Protein AF-A0A9D6T0Y1-F1 (afdb_monomer_lite)

pLDDT: mean 86.8, std 21.29, range [28.38, 98.88]

Radius of gyration: 22.61 Å; chains: 1; bounding box: 80×62×66 Å

Structure (mmCIF, N/CA/C/O backbone):
data_AF-A0A9D6T0Y1-F1
#
_entry.id   AF-A0A9D6T0Y1-F1
#
loop_
_atom_site.group_PDB
_atom_site.id
_atom_site.type_symbol
_atom_site.label_atom_id
_atom_site.label_alt_id
_atom_site.label_comp_id
_atom_site.label_asym_id
_atom_site.label_entity_id
_atom_site.label_seq_id
_atom_site.pdbx_PDB_ins_code
_atom_site.Cartn_x
_atom_site.Cartn_y
_atom_site.Cartn_z
_atom_site.occupancy
_atom_site.B_iso_or_equiv
_atom_site.auth_seq_id
_atom_site.auth_comp_id
_atom_site.auth_asym_id
_atom_site.auth_atom_id
_atom_site.pdbx_PDB_model_num
ATOM 1 N N . MET A 1 1 ? 48.968 -42.307 -6.044 1.00 40.69 1 MET A N 1
ATOM 2 C CA . MET A 1 1 ? 48.511 -40.931 -6.345 1.00 40.69 1 MET A CA 1
ATOM 3 C C . MET A 1 1 ? 47.369 -40.984 -7.345 1.00 40.69 1 MET A C 1
ATOM 5 O O . MET A 1 1 ? 47.627 -41.367 -8.477 1.00 40.69 1 MET A O 1
ATOM 9 N N . LYS A 1 2 ? 46.152 -40.624 -6.916 1.00 30.08 2 LYS A N 1
ATOM 10 C CA . LYS A 1 2 ? 45.093 -39.899 -7.654 1.00 30.08 2 LYS A CA 1
ATOM 11 C C . LYS A 1 2 ? 43.745 -40.175 -6.978 1.00 30.08 2 LYS A C 1
ATOM 13 O O . LYS A 1 2 ? 43.330 -41.318 -6.846 1.00 30.08 2 LYS A O 1
ATOM 18 N N . LYS A 1 3 ? 43.129 -39.089 -6.507 1.00 32.69 3 LYS A N 1
ATOM 19 C CA . LYS A 1 3 ? 41.742 -38.994 -6.043 1.00 32.69 3 LYS A CA 1
ATOM 20 C C . LYS A 1 3 ? 40.807 -39.285 -7.223 1.00 32.69 3 LYS A C 1
ATOM 22 O O . LYS A 1 3 ? 41.104 -38.825 -8.325 1.00 32.69 3 LYS A O 1
ATOM 27 N N . LEU A 1 4 ? 39.674 -39.944 -6.993 1.00 29.11 4 LEU A N 1
ATOM 28 C CA . LEU A 1 4 ? 38.538 -39.859 -7.910 1.00 29.11 4 LEU A CA 1
ATOM 29 C C . LEU A 1 4 ? 37.241 -39.739 -7.113 1.00 29.11 4 LEU A C 1
ATOM 31 O O . LEU A 1 4 ? 37.013 -40.465 -6.150 1.00 29.11 4 LEU A O 1
ATOM 35 N N . ALA A 1 5 ? 36.479 -38.723 -7.494 1.00 30.91 5 ALA A N 1
ATOM 36 C CA . ALA A 1 5 ? 35.284 -38.236 -6.845 1.00 30.91 5 ALA A CA 1
ATOM 37 C C . ALA A 1 5 ? 34.103 -39.189 -7.050 1.00 30.91 5 ALA A C 1
ATOM 39 O O . ALA A 1 5 ? 33.941 -39.785 -8.114 1.00 30.91 5 ALA A O 1
ATOM 40 N N . ILE A 1 6 ? 33.268 -39.276 -6.018 1.00 33.06 6 ILE A N 1
ATOM 41 C CA . ILE A 1 6 ? 31.960 -39.922 -6.047 1.00 33.06 6 ILE A CA 1
ATOM 42 C C . ILE A 1 6 ? 31.027 -39.018 -6.858 1.00 33.06 6 ILE A C 1
ATOM 44 O O . ILE A 1 6 ? 30.737 -37.891 -6.462 1.00 33.06 6 ILE A O 1
ATOM 48 N N . LEU A 1 7 ? 30.603 -39.520 -8.015 1.00 28.38 7 LEU A N 1
ATOM 49 C CA . LEU A 1 7 ? 29.594 -38.919 -8.876 1.00 28.38 7 LEU A CA 1
ATOM 50 C C . LEU A 1 7 ? 28.219 -39.381 -8.368 1.00 28.38 7 LEU A C 1
ATOM 52 O O . LEU A 1 7 ? 27.862 -40.546 -8.534 1.00 28.38 7 LEU A O 1
ATOM 56 N N . PHE A 1 8 ? 27.455 -38.496 -7.728 1.00 29.80 8 PHE A N 1
ATOM 57 C CA . PHE A 1 8 ? 26.035 -38.746 -7.477 1.00 29.80 8 PHE A CA 1
ATOM 58 C C . PHE A 1 8 ? 25.255 -38.428 -8.756 1.00 29.80 8 PHE A C 1
ATOM 60 O O . PHE A 1 8 ? 25.104 -37.270 -9.140 1.00 29.80 8 PHE A O 1
ATOM 67 N N . LEU A 1 9 ? 24.796 -39.484 -9.433 1.00 29.30 9 LEU A N 1
ATOM 68 C CA . LEU A 1 9 ? 23.770 -39.411 -10.467 1.00 29.30 9 LEU A CA 1
ATOM 69 C C . LEU A 1 9 ? 22.433 -39.065 -9.801 1.00 29.30 9 LEU A C 1
ATOM 71 O O . LEU A 1 9 ? 21.806 -39.918 -9.173 1.00 29.30 9 LEU A O 1
ATOM 75 N N . SER A 1 10 ? 21.989 -37.824 -9.963 1.00 31.80 10 SER A N 1
ATOM 76 C CA . SER A 1 10 ? 20.602 -37.445 -9.707 1.00 31.80 10 SER A CA 1
ATOM 77 C C . SER A 1 10 ? 19.761 -37.850 -10.913 1.00 31.80 10 SER A C 1
ATOM 79 O O . SER A 1 10 ? 19.971 -37.383 -12.032 1.00 31.80 10 SER A O 1
ATOM 81 N N . VAL A 1 11 ? 18.832 -38.766 -10.663 1.00 32.41 11 VAL A N 1
ATOM 82 C CA . VAL A 1 11 ? 17.830 -39.265 -11.600 1.00 32.41 11 VAL A CA 1
ATOM 83 C C . VAL A 1 11 ? 17.005 -38.090 -12.134 1.00 32.41 11 VAL A C 1
ATOM 85 O O . VAL A 1 11 ? 16.226 -37.484 -11.403 1.00 32.41 11 VAL A O 1
ATOM 88 N N . MET A 1 12 ? 17.173 -37.782 -13.422 1.00 36.16 12 MET A N 1
ATOM 89 C CA . MET A 1 12 ? 16.193 -37.026 -14.196 1.00 36.16 12 MET A CA 1
ATOM 90 C C . MET A 1 12 ? 14.926 -37.875 -14.317 1.00 36.16 12 MET A C 1
ATOM 92 O O . MET A 1 12 ? 14.856 -38.785 -15.142 1.00 36.16 12 MET A O 1
ATOM 96 N N . ALA A 1 13 ? 13.928 -37.577 -13.491 1.00 34.09 13 ALA A N 1
ATOM 97 C CA . ALA A 1 13 ? 12.565 -38.024 -13.713 1.00 34.09 13 ALA A CA 1
ATOM 98 C C . ALA A 1 13 ? 11.769 -36.854 -14.294 1.00 34.09 13 ALA A C 1
ATOM 100 O O . ALA A 1 13 ? 11.497 -35.864 -13.618 1.00 34.09 13 ALA A O 1
ATOM 101 N N . LEU A 1 14 ? 11.436 -37.003 -15.577 1.00 36.75 14 LEU A N 1
ATOM 102 C CA . LEU A 1 14 ? 10.397 -36.274 -16.287 1.00 36.75 14 LEU A CA 1
ATOM 103 C C . LEU A 1 14 ? 9.143 -36.147 -15.409 1.00 36.75 14 LEU A C 1
ATOM 105 O O . LEU A 1 14 ? 8.434 -37.128 -15.194 1.00 36.75 14 LEU A O 1
ATOM 109 N N . LEU A 1 15 ? 8.826 -34.926 -14.993 1.00 35.25 15 LEU A N 1
ATOM 110 C CA . LEU A 1 15 ? 7.468 -34.522 -14.659 1.00 35.25 15 LEU A CA 1
ATOM 111 C C . LEU A 1 15 ? 7.156 -33.268 -15.472 1.00 35.25 15 LEU A C 1
ATOM 113 O O . LEU A 1 15 ? 7.766 -32.222 -15.285 1.00 35.25 15 LEU A O 1
ATOM 117 N N . GLY A 1 16 ? 6.263 -33.477 -16.441 1.00 33.78 16 GLY A N 1
ATOM 118 C CA . GLY A 1 16 ? 5.540 -32.517 -17.272 1.00 33.78 16 GLY A CA 1
ATOM 119 C C . GLY A 1 16 ? 6.091 -31.101 -17.357 1.00 33.78 16 GLY A C 1
ATOM 120 O O . GLY A 1 16 ? 5.777 -30.260 -16.522 1.00 33.78 16 GLY A O 1
ATOM 121 N N . ALA A 1 17 ? 6.763 -30.800 -18.469 1.00 35.16 17 ALA A N 1
ATOM 122 C CA . ALA A 1 17 ? 6.713 -29.457 -19.024 1.00 35.16 17 ALA A CA 1
ATOM 123 C C . ALA A 1 17 ? 5.232 -29.098 -19.225 1.00 35.16 17 ALA A C 1
ATOM 125 O O . ALA A 1 17 ? 4.576 -29.602 -20.141 1.00 35.16 17 ALA A O 1
ATOM 126 N N . VAL A 1 18 ? 4.687 -28.279 -18.325 1.00 34.31 18 VAL A N 1
ATOM 127 C CA . VAL A 1 18 ? 3.394 -27.639 -18.536 1.00 34.31 18 VAL A CA 1
ATOM 128 C C . VAL A 1 18 ? 3.558 -26.831 -19.815 1.00 34.31 18 VAL A C 1
ATOM 130 O O . VAL A 1 18 ? 4.413 -25.954 -19.916 1.00 34.31 18 VAL A O 1
ATOM 133 N N . SER A 1 19 ? 2.822 -27.230 -20.846 1.00 31.89 19 SER A N 1
ATOM 134 C CA . SER A 1 19 ? 2.896 -26.592 -22.151 1.00 31.89 19 SER A CA 1
ATOM 135 C C . SER A 1 19 ? 2.574 -25.098 -22.009 1.00 31.89 19 SER A C 1
ATOM 137 O O . SER A 1 19 ? 1.530 -24.777 -21.442 1.00 31.89 19 SER A O 1
ATOM 139 N N . PRO A 1 20 ? 3.362 -24.176 -22.593 1.00 38.91 20 PRO A N 1
ATOM 140 C CA . PRO A 1 20 ? 3.024 -22.748 -22.620 1.00 38.91 20 PRO A CA 1
ATOM 141 C C . PRO A 1 20 ? 1.800 -22.432 -23.510 1.00 38.91 20 PRO A C 1
ATOM 143 O O . PRO A 1 20 ? 1.426 -21.278 -23.683 1.00 38.91 20 PRO A O 1
ATOM 146 N N . ALA A 1 21 ? 1.135 -23.455 -24.059 1.00 35.31 21 ALA A N 1
ATOM 147 C CA . ALA A 1 21 ? -0.015 -23.353 -24.957 1.00 35.31 21 ALA A CA 1
ATOM 148 C C . ALA A 1 21 ? -1.383 -23.247 -24.244 1.00 35.31 21 ALA A C 1
ATOM 150 O O . ALA A 1 21 ? -2.421 -23.323 -24.896 1.00 35.31 21 ALA A O 1
ATOM 151 N N . LEU A 1 22 ? -1.396 -23.053 -22.921 1.00 36.72 22 LEU A N 1
ATOM 152 C CA . LEU A 1 22 ? -2.592 -22.703 -22.142 1.00 36.72 22 LEU A CA 1
ATOM 153 C C . LEU A 1 22 ? -2.500 -21.300 -21.522 1.00 36.72 22 LEU A C 1
ATOM 155 O O . LEU A 1 22 ? -3.241 -20.999 -20.592 1.00 36.72 22 LEU A O 1
ATOM 159 N N . ALA A 1 23 ? -1.641 -20.423 -22.059 1.00 40.72 23 ALA A N 1
ATOM 160 C CA . ALA A 1 23 ? -1.818 -18.983 -21.895 1.00 40.72 23 ALA A CA 1
ATOM 161 C C . ALA A 1 23 ? -3.193 -18.629 -22.485 1.00 40.72 23 ALA A C 1
ATOM 163 O O . ALA A 1 23 ? -3.383 -18.608 -23.703 1.00 40.72 23 ALA A O 1
ATOM 164 N N . GLY A 1 24 ? -4.174 -18.538 -21.587 1.00 38.47 24 GLY A N 1
ATOM 165 C CA . GLY A 1 24 ? -5.590 -18.646 -21.872 1.00 38.47 24 GLY A CA 1
ATOM 166 C C . GLY A 1 24 ? -6.059 -17.673 -22.941 1.00 38.47 24 GLY A C 1
ATOM 167 O O . GLY A 1 24 ? -5.575 -16.548 -23.066 1.00 38.47 24 GLY A O 1
ATOM 168 N N . LYS A 1 25 ? -7.056 -18.132 -23.699 1.00 36.59 25 LYS A N 1
ATOM 169 C CA . LYS A 1 25 ? -7.847 -17.318 -24.624 1.00 36.59 25 LYS A CA 1
ATOM 170 C C . LYS A 1 25 ? -8.124 -15.928 -24.023 1.00 36.59 25 LYS A C 1
ATOM 172 O O . LYS A 1 25 ? -8.399 -15.837 -22.824 1.00 36.59 25 LYS A O 1
ATOM 177 N N . PRO A 1 26 ? -8.139 -14.857 -24.830 1.00 37.47 26 PRO A N 1
ATOM 178 C CA . PRO A 1 26 ? -8.623 -13.551 -24.393 1.00 37.47 26 PRO A CA 1
ATOM 179 C C . PRO A 1 26 ? -10.019 -13.693 -23.741 1.00 37.47 26 PRO A C 1
ATOM 181 O O . PRO A 1 26 ? -10.972 -14.036 -24.430 1.00 37.47 26 PRO A O 1
ATOM 184 N N . GLY A 1 27 ? -10.119 -13.513 -22.415 1.00 43.00 27 GLY A N 1
ATOM 185 C CA . GLY A 1 27 ? -11.343 -13.710 -21.611 1.00 43.00 27 GLY A CA 1
ATOM 186 C C . GLY A 1 27 ? -11.307 -14.895 -20.626 1.00 43.00 27 GLY A C 1
ATOM 187 O O . GLY A 1 27 ? -12.107 -14.941 -19.702 1.00 43.00 27 GLY A O 1
ATOM 188 N N . GLY A 1 28 ? -10.362 -15.835 -20.761 1.00 55.22 28 GLY A N 1
ATOM 189 C CA . GLY A 1 28 ? -10.278 -17.031 -19.903 1.00 55.22 28 GLY A CA 1
ATOM 190 C C . GLY A 1 28 ? -9.619 -16.818 -18.535 1.00 55.22 28 GLY A C 1
ATOM 191 O O . GLY A 1 28 ? -9.780 -17.638 -17.639 1.00 55.22 28 GLY A O 1
ATOM 192 N N . GLU A 1 29 ? -8.884 -15.719 -18.352 1.00 79.25 29 GLU A N 1
ATOM 193 C CA . GLU A 1 29 ? -8.141 -15.451 -17.111 1.00 79.25 29 GLU A CA 1
ATOM 194 C C . GLU A 1 29 ? -8.909 -14.556 -16.128 1.00 79.25 29 GLU A C 1
ATOM 196 O O . GLU A 1 29 ? -8.566 -14.512 -14.952 1.00 79.25 29 GLU A O 1
ATOM 201 N N . GLN A 1 30 ? -9.958 -13.850 -16.564 1.00 84.38 30 GLN A N 1
ATOM 202 C CA . GLN A 1 30 ? -10.707 -12.942 -15.688 1.00 84.38 30 GLN A CA 1
ATOM 203 C C . GLN A 1 30 ? -11.581 -13.694 -14.679 1.00 84.38 30 GLN A C 1
ATOM 205 O O . GLN A 1 30 ? -11.669 -13.280 -13.524 1.00 84.38 30 GLN A O 1
ATOM 210 N N . GLU A 1 31 ? -12.176 -14.821 -15.076 1.00 86.19 31 GLU A N 1
ATOM 211 C CA . GLU A 1 31 ? -12.865 -15.724 -14.145 1.00 86.19 31 GLU A CA 1
ATOM 212 C C . GLU A 1 31 ? -11.881 -16.337 -13.140 1.00 86.19 31 GLU A C 1
ATOM 214 O O . GLU A 1 31 ? -12.164 -16.379 -11.942 1.00 86.19 31 GLU A O 1
ATOM 219 N N . ALA A 1 32 ? -10.695 -16.748 -13.603 1.00 90.88 32 ALA A N 1
ATOM 220 C CA . ALA A 1 32 ? -9.635 -17.263 -12.738 1.00 90.88 32 ALA A CA 1
ATOM 221 C C . ALA A 1 32 ? -9.145 -16.197 -11.744 1.00 90.88 32 ALA A C 1
ATOM 223 O O . ALA A 1 32 ? -9.001 -16.490 -10.557 1.00 90.88 32 ALA A O 1
ATOM 224 N N . LEU A 1 33 ? -8.971 -14.954 -12.203 1.00 92.94 33 LEU A N 1
ATOM 225 C CA . LEU A 1 33 ? -8.654 -13.791 -11.375 1.00 92.94 33 LEU A CA 1
ATOM 226 C C . LEU A 1 33 ? -9.726 -13.545 -10.317 1.00 92.94 33 LEU A C 1
ATOM 228 O O . LEU A 1 33 ? -9.398 -13.429 -9.139 1.00 92.94 33 LEU A O 1
ATOM 232 N N . GLN A 1 34 ? -10.999 -13.511 -10.714 1.00 92.38 34 GLN A N 1
ATOM 233 C CA . GLN A 1 34 ? -12.110 -13.314 -9.783 1.00 92.38 34 GLN A CA 1
ATOM 234 C C . GLN A 1 34 ? -12.158 -14.436 -8.738 1.00 92.38 34 GLN A C 1
ATOM 236 O O . GLN A 1 34 ? -12.312 -14.177 -7.547 1.00 92.38 34 GLN A O 1
ATOM 241 N N . SER A 1 35 ? -11.982 -15.684 -9.172 1.00 93.50 35 SER A N 1
ATOM 242 C CA . SER A 1 35 ? -11.976 -16.854 -8.297 1.00 93.50 35 SER A CA 1
ATOM 243 C C . SER A 1 35 ? -10.809 -16.820 -7.302 1.00 93.50 35 SER A C 1
ATOM 245 O O . SER A 1 35 ? -11.003 -17.081 -6.114 1.00 93.50 35 SER A O 1
ATOM 247 N N . ALA A 1 36 ? -9.606 -16.454 -7.756 1.00 95.88 36 ALA A N 1
ATOM 248 C CA . ALA A 1 36 ? -8.439 -16.298 -6.893 1.00 95.88 36 ALA A CA 1
ATOM 249 C C . ALA A 1 36 ? -8.616 -15.152 -5.889 1.00 95.88 36 ALA A C 1
ATOM 251 O O . ALA A 1 36 ? -8.315 -15.336 -4.709 1.00 95.88 36 ALA A O 1
ATOM 252 N N . LEU A 1 37 ? -9.154 -14.008 -6.330 1.00 96.88 37 LEU A N 1
ATOM 253 C CA . LEU A 1 37 ? -9.454 -12.861 -5.473 1.00 96.88 37 LEU A CA 1
ATOM 254 C C . LEU A 1 37 ? -10.438 -13.240 -4.359 1.00 96.88 37 LEU A C 1
ATOM 256 O O . LEU A 1 37 ? -10.166 -12.956 -3.199 1.00 96.88 37 LEU A O 1
ATOM 260 N N . VAL A 1 38 ? -11.540 -13.923 -4.693 1.00 97.44 38 VAL A N 1
ATOM 261 C CA . VAL A 1 38 ? -12.542 -14.372 -3.710 1.00 97.44 38 VAL A CA 1
ATOM 262 C C . VAL A 1 38 ? -11.934 -15.347 -2.705 1.00 97.44 38 VAL A C 1
ATOM 264 O O . VAL A 1 38 ? -12.088 -15.144 -1.505 1.00 97.44 38 VAL A O 1
ATOM 267 N N . ARG A 1 39 ? -11.188 -16.368 -3.158 1.00 97.44 39 ARG A N 1
ATOM 268 C CA . ARG A 1 39 ? -10.537 -17.323 -2.240 1.00 97.44 39 ARG A CA 1
ATOM 269 C C . ARG A 1 39 ? -9.565 -16.637 -1.283 1.00 97.44 39 ARG A C 1
ATOM 271 O O . ARG A 1 39 ? -9.586 -16.921 -0.088 1.00 97.44 39 ARG A O 1
ATOM 278 N N . GLY A 1 40 ? -8.728 -15.738 -1.800 1.00 97.62 40 GLY A N 1
ATOM 279 C CA . GLY A 1 40 ? -7.780 -14.999 -0.972 1.00 97.62 40 GLY A CA 1
ATOM 280 C C . GLY A 1 40 ? -8.476 -14.059 0.005 1.00 97.62 40 GLY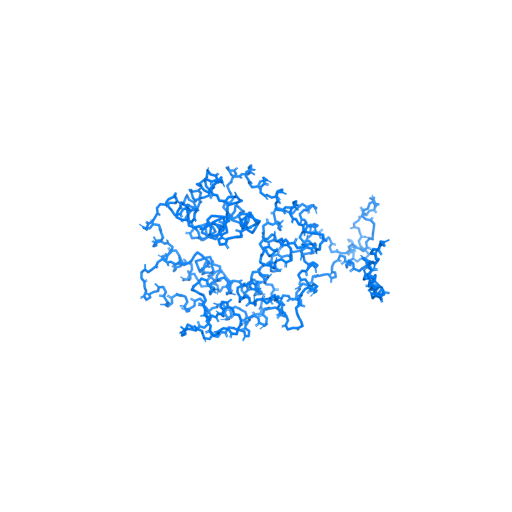 A C 1
ATOM 281 O O . GLY A 1 40 ? -8.103 -14.010 1.173 1.00 97.62 40 GLY A O 1
ATOM 282 N N . ALA A 1 41 ? -9.524 -13.363 -0.436 1.00 98.38 41 ALA A N 1
ATOM 283 C CA . ALA A 1 41 ? -10.292 -12.462 0.412 1.00 98.38 41 ALA A CA 1
ATOM 284 C C . ALA A 1 41 ? -11.080 -13.212 1.496 1.00 98.38 41 ALA A C 1
ATOM 286 O O . ALA A 1 41 ? -11.155 -12.729 2.623 1.00 98.38 41 ALA A O 1
ATOM 287 N N . ASP A 1 42 ? -11.617 -14.397 1.196 1.00 98.50 42 ASP A N 1
ATOM 288 C CA . ASP A 1 42 ? -12.310 -15.250 2.167 1.00 98.50 42 ASP A CA 1
ATOM 289 C C . ASP A 1 42 ? -11.357 -15.750 3.253 1.00 98.50 42 ASP A C 1
ATOM 291 O O . ASP A 1 42 ? -11.660 -15.623 4.442 1.00 98.50 42 ASP A O 1
ATOM 295 N N . LEU A 1 43 ? -10.178 -16.248 2.866 1.00 97.06 43 LEU A N 1
ATOM 296 C CA . LEU A 1 43 ? -9.146 -16.631 3.827 1.00 97.06 43 LEU A CA 1
ATOM 297 C C . LEU A 1 43 ? -8.702 -15.428 4.665 1.00 97.06 43 LEU A C 1
ATOM 299 O O . LEU A 1 43 ? -8.641 -15.520 5.891 1.00 97.06 43 LEU A O 1
ATOM 303 N N . HIS A 1 44 ? -8.413 -14.297 4.020 1.00 97.56 44 HIS A N 1
ATOM 304 C CA . HIS A 1 44 ? -7.953 -13.086 4.695 1.00 97.56 44 HIS A CA 1
ATOM 305 C C . HIS A 1 44 ? -8.990 -12.561 5.690 1.00 97.56 44 HIS A C 1
ATOM 307 O O . HIS A 1 44 ? -8.649 -12.270 6.833 1.00 97.56 44 HIS A O 1
ATOM 313 N N . LEU A 1 45 ? -10.269 -12.523 5.306 1.00 98.38 45 LEU A N 1
ATOM 314 C CA . LEU A 1 45 ? -11.368 -12.161 6.200 1.00 98.38 45 LEU A CA 1
ATOM 315 C C . LEU A 1 45 ? -11.506 -13.154 7.361 1.00 98.38 45 LEU A C 1
ATOM 317 O O . LEU A 1 45 ? -11.690 -12.729 8.496 1.00 98.38 45 LEU A O 1
ATOM 321 N N . SER A 1 46 ? -11.369 -14.461 7.113 1.00 97.44 46 SER A N 1
ATOM 322 C CA . SER A 1 46 ? -11.460 -15.483 8.171 1.00 97.44 46 SER A CA 1
ATOM 323 C C . SER A 1 46 ? -10.368 -15.363 9.243 1.00 97.44 46 SER A C 1
ATOM 325 O O . SER A 1 46 ? -10.542 -15.858 10.354 1.00 97.44 46 SER A O 1
ATOM 327 N N . ARG A 1 47 ? -9.254 -14.695 8.915 1.00 96.06 47 ARG A N 1
ATOM 328 C CA . ARG A 1 47 ? -8.136 -14.406 9.823 1.00 96.06 47 ARG A CA 1
ATOM 329 C C . ARG A 1 47 ? -8.284 -13.074 10.560 1.00 96.06 47 ARG A C 1
ATOM 331 O O . ARG A 1 47 ? -7.442 -12.754 11.393 1.00 96.06 47 ARG A O 1
ATOM 338 N N . GLN A 1 48 ? -9.324 -12.292 10.271 1.00 97.75 48 GLN A N 1
ATOM 339 C CA . GLN A 1 48 ? -9.624 -11.104 11.058 1.00 97.75 48 GLN A CA 1
ATOM 340 C C . GLN A 1 48 ? -10.072 -11.535 12.460 1.00 97.75 48 GLN A C 1
ATOM 342 O O . GLN A 1 48 ? -11.011 -12.314 12.619 1.00 97.75 48 GLN A O 1
ATOM 347 N N . GLY A 1 49 ? -9.412 -11.014 13.490 1.00 97.12 49 GLY A N 1
ATOM 348 C CA . GLY A 1 49 ? -9.634 -11.441 14.866 1.00 97.12 49 GLY A CA 1
ATOM 349 C C . GLY A 1 49 ? -9.198 -10.410 15.898 1.00 97.12 49 GLY A C 1
ATOM 350 O O . GLY A 1 49 ? -9.145 -9.209 15.621 1.00 97.12 49 GLY A O 1
ATOM 351 N N . THR A 1 50 ? -8.905 -10.895 17.106 1.00 97.00 50 THR A N 1
ATOM 352 C CA . THR A 1 50 ? -8.383 -10.084 18.211 1.00 97.00 50 THR A CA 1
ATOM 353 C C . THR A 1 50 ? -6.975 -10.539 18.558 1.00 97.00 50 THR A C 1
ATOM 355 O O . THR A 1 50 ? -6.792 -11.659 19.033 1.00 97.00 50 THR A O 1
ATOM 358 N N . TYR A 1 51 ? -6.000 -9.653 18.375 1.00 96.06 51 TYR A N 1
ATOM 359 C CA . TYR A 1 51 ? -4.576 -9.934 18.571 1.00 96.06 51 TYR A CA 1
ATOM 360 C C . TYR A 1 51 ? -3.940 -8.798 19.375 1.00 96.06 51 TYR A C 1
ATOM 362 O O . TYR A 1 51 ? -4.275 -7.635 19.162 1.00 96.06 51 TYR A O 1
ATOM 370 N N . ASP A 1 52 ? -3.100 -9.126 20.361 1.00 93.44 52 ASP A N 1
ATOM 371 C CA . ASP A 1 52 ? -2.595 -8.183 21.382 1.00 93.44 52 ASP A CA 1
ATOM 372 C C . ASP A 1 52 ? -3.677 -7.253 21.983 1.00 93.44 52 ASP A C 1
ATOM 374 O O . ASP A 1 52 ? -3.450 -6.073 22.248 1.00 93.44 52 ASP A O 1
ATOM 378 N N . GLY A 1 53 ? -4.892 -7.778 22.180 1.00 93.06 53 GLY A N 1
ATOM 379 C CA . GLY A 1 53 ? -6.032 -7.024 22.718 1.00 93.06 53 GLY A CA 1
ATOM 380 C C . GLY A 1 53 ? -6.683 -6.038 21.738 1.00 93.06 53 GLY A C 1
ATOM 381 O O . GLY A 1 53 ? -7.622 -5.339 22.117 1.00 93.06 53 GLY A O 1
ATOM 382 N N . ILE A 1 54 ? -6.233 -5.986 20.484 1.00 93.81 54 ILE A N 1
ATOM 383 C CA . ILE A 1 54 ? -6.812 -5.157 19.425 1.00 93.81 54 ILE A CA 1
ATOM 384 C C . ILE A 1 54 ? -7.776 -6.019 18.608 1.00 93.81 54 ILE A C 1
ATOM 386 O O . ILE A 1 54 ? -7.359 -6.991 17.989 1.00 93.81 54 ILE A O 1
ATOM 390 N N . ALA A 1 55 ? -9.062 -5.670 18.610 1.00 96.12 55 ALA A N 1
ATOM 391 C CA . ALA A 1 55 ? -10.087 -6.354 17.818 1.00 96.12 55 ALA A CA 1
ATOM 392 C C . ALA A 1 55 ? -10.048 -5.955 16.332 1.00 96.12 55 ALA A C 1
ATOM 394 O O . ALA A 1 55 ? -9.529 -4.897 15.978 1.00 96.12 55 ALA A O 1
ATOM 395 N N . ASN A 1 56 ? -10.674 -6.766 15.476 1.00 97.00 56 ASN A N 1
ATOM 396 C CA . ASN A 1 56 ? -10.824 -6.521 14.037 1.00 97.00 56 ASN A CA 1
ATOM 397 C C . ASN A 1 56 ? -9.488 -6.251 13.319 1.00 97.00 56 ASN A C 1
ATOM 399 O O . ASN A 1 56 ? -9.418 -5.416 12.413 1.00 97.00 56 ASN A O 1
ATOM 403 N N . THR A 1 57 ? -8.433 -6.944 13.749 1.00 96.06 57 THR A N 1
ATOM 404 C CA . THR A 1 57 ? -7.074 -6.833 13.204 1.00 96.06 57 THR A CA 1
ATOM 405 C C . THR A 1 57 ? -6.574 -8.190 12.710 1.00 96.06 57 THR A C 1
ATOM 407 O O . THR A 1 57 ? -7.268 -9.200 12.827 1.00 96.06 57 THR A O 1
ATOM 410 N N . TRP A 1 58 ? -5.364 -8.202 12.163 1.00 96.06 58 TRP A N 1
ATOM 411 C CA . TRP A 1 58 ? -4.660 -9.382 11.678 1.00 96.06 58 TRP A CA 1
ATOM 412 C C . TRP A 1 58 ? -3.346 -9.542 12.422 1.00 96.06 58 TRP A C 1
ATOM 414 O O . TRP A 1 58 ? -2.777 -8.573 12.929 1.00 96.06 58 TRP A O 1
ATOM 424 N N . GLU A 1 59 ? -2.846 -10.769 12.469 1.00 94.12 59 GLU A N 1
ATOM 425 C CA . GLU A 1 59 ? -1.508 -11.014 12.985 1.00 94.12 59 GLU A CA 1
ATOM 426 C C . GLU A 1 59 ? -0.452 -10.380 12.072 1.00 94.12 59 GLU A C 1
ATOM 428 O O . GLU A 1 59 ? -0.603 -10.359 10.850 1.00 94.12 59 GLU A O 1
ATOM 433 N N . TRP A 1 60 ? 0.641 -9.886 12.659 1.00 89.88 60 TRP A N 1
ATOM 434 C CA . TRP A 1 60 ? 1.830 -9.508 11.890 1.00 89.88 60 TRP A CA 1
ATOM 435 C C . TRP A 1 60 ? 2.397 -10.743 11.189 1.00 89.88 60 TRP A C 1
ATOM 437 O O . TRP A 1 60 ? 2.555 -10.754 9.974 1.00 89.88 60 TRP A O 1
ATOM 447 N N . GLU A 1 61 ? 2.623 -11.795 11.973 1.00 92.00 61 GLU A N 1
ATOM 448 C CA . GLU A 1 61 ? 3.064 -13.114 11.534 1.00 92.00 61 GLU A CA 1
ATOM 449 C C . GLU A 1 61 ? 1.981 -14.132 11.897 1.00 92.00 61 GLU A C 1
ATOM 451 O O . GLU A 1 61 ? 1.586 -14.223 13.063 1.00 92.00 61 GLU A O 1
ATOM 456 N N . ILE A 1 62 ? 1.475 -14.871 10.913 1.00 90.00 62 ILE A N 1
ATOM 457 C CA . ILE A 1 62 ? 0.363 -15.809 11.094 1.00 90.00 62 ILE A CA 1
ATOM 458 C C . ILE A 1 62 ? 0.738 -16.886 12.122 1.00 90.00 62 ILE A C 1
ATOM 460 O O . ILE A 1 62 ? 1.749 -17.572 11.981 1.00 90.00 62 ILE A O 1
ATOM 464 N N . GLY A 1 63 ? -0.104 -17.052 13.146 1.00 91.31 63 GLY A N 1
ATOM 465 C CA . GLY A 1 63 ? 0.102 -17.989 14.253 1.00 91.31 63 GLY A CA 1
ATOM 466 C C . GLY A 1 63 ? 0.924 -17.446 15.430 1.00 91.31 63 GLY A C 1
ATOM 467 O O . GLY A 1 63 ? 1.128 -18.171 16.405 1.00 91.31 63 GLY A O 1
ATOM 468 N N . SER A 1 64 ? 1.392 -16.196 15.381 1.00 93.06 64 SER A N 1
ATOM 469 C CA . SER A 1 64 ? 2.167 -15.571 16.467 1.00 93.06 64 SER A CA 1
ATOM 470 C C . SER A 1 64 ? 1.327 -15.091 17.661 1.00 93.06 64 SER A C 1
ATOM 472 O O . SER A 1 64 ? 1.872 -14.823 18.734 1.00 93.06 64 SER A O 1
ATOM 474 N N . GLY A 1 65 ? 0.018 -14.936 17.480 1.00 93.62 65 GLY A N 1
ATOM 475 C CA . GLY A 1 65 ? -0.921 -14.270 18.379 1.00 93.62 65 GLY A CA 1
ATOM 476 C C . GLY A 1 65 ? -0.767 -12.745 18.444 1.00 93.62 65 GLY A C 1
ATOM 477 O O . GLY A 1 65 ? -1.476 -12.107 19.226 1.00 93.62 65 GLY A O 1
ATOM 478 N N . LYS A 1 66 ? 0.151 -12.160 17.660 1.00 93.44 66 LYS A N 1
ATOM 479 C CA . LYS A 1 66 ? 0.578 -10.759 17.777 1.00 93.44 66 LYS A CA 1
ATOM 480 C C . LYS A 1 66 ? 0.217 -9.939 16.551 1.00 93.44 66 LYS A C 1
ATOM 482 O O . LYS A 1 66 ? 0.363 -10.413 15.429 1.00 93.44 66 LYS A O 1
ATOM 487 N N . THR A 1 67 ? -0.158 -8.677 16.745 1.00 93.50 67 THR A N 1
ATOM 488 C CA . THR A 1 67 ? -0.431 -7.723 15.653 1.00 93.50 67 THR A CA 1
ATOM 489 C C . THR A 1 67 ? 0.652 -6.656 15.572 1.00 93.50 67 THR A C 1
ATOM 491 O O . THR A 1 67 ? 1.169 -6.170 16.577 1.00 93.50 67 THR A O 1
ATOM 494 N N . GLY A 1 68 ? 0.965 -6.230 14.351 1.00 85.44 68 GLY A N 1
ATOM 495 C CA . GLY A 1 68 ? 1.755 -5.026 14.123 1.00 85.44 68 GLY A CA 1
ATOM 496 C C . GLY A 1 68 ? 0.859 -3.788 14.229 1.00 85.44 68 GLY A C 1
ATOM 497 O O . GLY A 1 68 ? -0.295 -3.832 13.796 1.00 85.44 68 GLY A O 1
ATOM 498 N N . PRO A 1 69 ? 1.342 -2.661 14.776 1.00 78.56 69 PRO A N 1
ATOM 499 C CA . PRO A 1 69 ? 0.524 -1.459 14.915 1.00 78.56 69 PRO A CA 1
ATOM 500 C C . PRO A 1 69 ? 0.177 -0.798 13.565 1.00 78.56 69 PRO A C 1
ATOM 502 O O . PRO A 1 69 ? -0.807 -0.067 13.499 1.00 78.56 69 PRO A O 1
ATOM 505 N N . ASN A 1 70 ? 0.940 -1.083 12.503 1.00 83.81 70 ASN A N 1
ATOM 506 C CA . ASN A 1 70 ? 0.768 -0.585 11.130 1.00 83.81 70 ASN A CA 1
ATOM 507 C C . ASN A 1 70 ? 0.017 -1.550 10.187 1.00 83.81 70 ASN A C 1
ATOM 509 O O . ASN A 1 70 ? -0.189 -1.214 9.023 1.00 83.81 70 ASN A O 1
ATOM 513 N N . VAL A 1 71 ? -0.366 -2.740 10.663 1.00 89.12 71 VAL A N 1
ATOM 514 C CA . VAL A 1 71 ? -0.921 -3.819 9.820 1.00 89.12 71 VAL A CA 1
ATOM 515 C C . VAL A 1 71 ? -2.393 -3.597 9.489 1.00 89.12 71 VAL A C 1
ATOM 517 O O . VAL A 1 71 ? -2.860 -4.018 8.433 1.00 89.12 71 VAL A O 1
ATOM 520 N N . GLN A 1 72 ? -3.147 -2.952 10.379 1.00 94.94 72 GLN A N 1
ATOM 521 C CA . GLN A 1 72 ? -4.608 -2.977 10.328 1.00 94.94 72 GLN A CA 1
ATOM 522 C C . GLN A 1 72 ? -5.192 -2.263 9.103 1.00 94.94 72 GLN A C 1
ATOM 524 O O . GLN A 1 72 ? -5.991 -2.868 8.390 1.00 94.94 72 GLN A O 1
ATOM 529 N N . GLY A 1 73 ? -4.794 -1.017 8.821 1.00 96.00 73 GLY A N 1
ATOM 530 C CA . GLY A 1 73 ? -5.266 -0.294 7.638 1.00 96.00 73 GLY A CA 1
ATOM 531 C C . GLY A 1 73 ? -4.848 -0.967 6.331 1.00 96.00 73 GLY A C 1
ATOM 532 O O . GLY A 1 73 ? -5.678 -1.151 5.438 1.00 96.00 73 GLY A O 1
ATOM 533 N N . MET A 1 74 ? -3.591 -1.415 6.237 1.00 94.94 74 MET A N 1
ATOM 534 C CA . MET A 1 74 ? -3.104 -2.149 5.063 1.00 94.94 74 MET A CA 1
ATOM 535 C C . MET A 1 74 ? -3.901 -3.440 4.852 1.00 94.94 74 MET A C 1
ATOM 537 O O . MET A 1 74 ? -4.371 -3.703 3.748 1.00 94.94 74 MET A O 1
ATOM 541 N N . SER A 1 75 ? -4.142 -4.206 5.916 1.00 96.56 75 SER A N 1
ATOM 542 C CA . SER A 1 75 ? -4.882 -5.470 5.855 1.00 96.56 75 SER A CA 1
ATOM 543 C C . SER A 1 75 ? -6.353 -5.284 5.485 1.00 96.56 75 SER A C 1
ATOM 545 O O . SER A 1 75 ? -6.900 -6.061 4.706 1.00 96.56 75 SER A O 1
ATOM 547 N N . ALA A 1 76 ? -7.000 -4.233 5.985 1.00 98.06 76 ALA A N 1
ATOM 548 C CA . ALA A 1 76 ? -8.383 -3.930 5.636 1.00 98.06 76 ALA A CA 1
ATOM 549 C C . ALA A 1 76 ? -8.533 -3.399 4.194 1.00 98.06 76 ALA A C 1
ATOM 551 O O . ALA A 1 76 ? -9.572 -3.592 3.562 1.00 98.06 76 ALA A O 1
ATOM 552 N N . THR A 1 77 ? -7.487 -2.788 3.629 1.00 98.00 77 THR A N 1
ATOM 553 C CA . THR A 1 77 ? -7.482 -2.278 2.245 1.00 98.00 77 THR A CA 1
ATOM 554 C C . THR A 1 77 ? -7.584 -3.401 1.198 1.00 98.00 77 THR A C 1
ATOM 556 O O . THR A 1 77 ? -8.179 -3.210 0.130 1.00 98.00 77 THR A O 1
ATOM 559 N N . GLY A 1 78 ? -7.077 -4.600 1.494 1.00 97.62 78 GLY A N 1
ATOM 560 C CA . GLY A 1 78 ? -7.267 -5.788 0.657 1.00 97.62 78 GLY A CA 1
ATOM 561 C C . GLY A 1 78 ? -8.732 -6.213 0.576 1.00 97.62 78 GLY A C 1
ATOM 562 O O . GLY A 1 78 ? -9.217 -6.525 -0.511 1.00 97.62 78 GLY A O 1
ATOM 563 N N . LEU A 1 79 ? -9.474 -6.120 1.688 1.00 98.62 79 LEU A N 1
ATOM 564 C CA . LEU A 1 79 ? -10.916 -6.391 1.705 1.00 98.62 79 LEU A CA 1
ATOM 565 C C . LEU A 1 79 ? -11.699 -5.384 0.855 1.00 98.62 79 LEU A C 1
ATOM 567 O O . LEU A 1 79 ? -12.582 -5.789 0.105 1.00 98.62 79 LEU A O 1
ATOM 571 N N . LEU A 1 80 ? -11.348 -4.094 0.902 1.00 98.50 80 LEU A N 1
ATOM 572 C CA . LEU A 1 80 ? -11.959 -3.087 0.021 1.00 98.50 80 LEU A CA 1
ATOM 573 C C . LEU A 1 80 ? -11.707 -3.398 -1.459 1.00 98.50 80 LEU A C 1
ATOM 575 O O . LEU A 1 80 ? -12.613 -3.317 -2.283 1.00 98.50 80 LEU A O 1
ATOM 579 N N . SER A 1 81 ? -10.505 -3.870 -1.789 1.00 97.50 81 SER A N 1
ATOM 580 C CA . SER A 1 81 ? -10.168 -4.290 -3.156 1.00 97.50 81 SER A CA 1
ATOM 581 C C . SER A 1 81 ? -10.996 -5.494 -3.620 1.00 97.50 81 SER A C 1
ATOM 583 O O . SER A 1 81 ? -11.365 -5.570 -4.791 1.00 97.50 81 SER A O 1
ATOM 585 N N . ALA A 1 82 ? -11.332 -6.414 -2.712 1.00 97.62 82 ALA A N 1
ATOM 586 C CA . ALA A 1 82 ? -12.259 -7.504 -2.998 1.00 97.62 82 ALA A CA 1
ATOM 587 C C . ALA A 1 82 ? -13.709 -7.007 -3.130 1.00 97.62 82 ALA A C 1
ATOM 589 O O . ALA A 1 82 ? -14.408 -7.409 -4.063 1.00 97.62 82 ALA A O 1
ATOM 590 N N . PHE A 1 83 ? -14.156 -6.104 -2.252 1.00 98.00 83 PHE A N 1
ATOM 591 C CA . PHE A 1 83 ? -15.491 -5.503 -2.305 1.00 98.00 83 PHE A CA 1
ATOM 592 C C . PHE A 1 83 ? -15.741 -4.765 -3.624 1.00 98.00 83 PHE A C 1
ATOM 594 O O . PHE A 1 83 ? -16.737 -5.037 -4.285 1.00 98.00 83 PHE A O 1
ATOM 601 N N . GLU A 1 84 ? -14.820 -3.913 -4.070 1.00 94.94 84 GLU A N 1
ATOM 602 C CA . GLU A 1 84 ? -14.948 -3.173 -5.335 1.00 94.94 84 GLU A CA 1
ATOM 603 C C . GLU A 1 84 ? -15.129 -4.087 -6.559 1.00 94.94 84 GLU A C 1
ATOM 605 O O . GLU A 1 84 ? -15.679 -3.667 -7.576 1.00 94.94 84 GLU A O 1
ATOM 610 N N . ARG A 1 85 ? -14.648 -5.335 -6.489 1.00 92.38 85 ARG A N 1
ATOM 611 C CA . ARG A 1 85 ? -14.720 -6.308 -7.592 1.00 92.38 85 ARG A CA 1
ATOM 612 C C . ARG A 1 85 ? -15.872 -7.282 -7.515 1.00 92.38 85 ARG A C 1
ATOM 614 O O . ARG A 1 85 ? -16.283 -7.820 -8.539 1.00 92.38 85 ARG A O 1
ATOM 621 N N . THR A 1 86 ? -16.321 -7.586 -6.311 1.00 94.31 86 THR A N 1
ATOM 622 C CA . THR A 1 86 ? -17.322 -8.629 -6.064 1.00 94.31 86 THR A CA 1
ATOM 623 C C . THR A 1 86 ? -18.669 -8.037 -5.680 1.00 94.31 86 THR A C 1
ATOM 625 O O . THR A 1 86 ? -19.688 -8.695 -5.851 1.00 94.31 86 THR A O 1
ATOM 628 N N . HIS A 1 87 ? -18.665 -6.814 -5.146 1.00 95.31 87 HIS A N 1
ATOM 629 C CA . HIS A 1 87 ? -19.771 -6.189 -4.428 1.00 95.31 87 HIS A CA 1
ATOM 630 C C . HIS A 1 87 ? -20.324 -7.052 -3.279 1.00 95.31 87 HIS A C 1
ATOM 632 O O . HIS A 1 87 ? -21.450 -6.843 -2.830 1.00 95.31 87 HIS A O 1
ATOM 638 N N . ASP A 1 88 ? -19.536 -8.010 -2.771 1.00 97.94 88 ASP A N 1
ATOM 639 C CA . ASP A 1 88 ? -19.925 -8.842 -1.635 1.00 97.94 88 ASP A CA 1
ATOM 640 C C . ASP A 1 88 ? -19.770 -8.046 -0.331 1.00 97.94 88 ASP A C 1
ATOM 642 O O . ASP A 1 88 ? -18.666 -7.676 0.089 1.00 97.94 88 ASP A O 1
ATOM 646 N N . ALA A 1 89 ? -20.904 -7.786 0.321 1.00 98.38 89 ALA A N 1
ATOM 647 C CA . ALA A 1 89 ? -20.987 -6.974 1.526 1.00 98.38 89 ALA A CA 1
ATOM 648 C C . ALA A 1 89 ? -20.142 -7.518 2.689 1.00 98.38 89 ALA A C 1
ATOM 650 O O . ALA A 1 89 ? -19.761 -6.741 3.564 1.00 98.38 89 ALA A O 1
ATOM 651 N N . LYS A 1 90 ? -19.802 -8.816 2.720 1.00 98.56 90 LYS A N 1
ATOM 652 C CA . LYS A 1 90 ? -18.975 -9.375 3.803 1.00 98.56 90 LYS A CA 1
ATOM 653 C C . LYS A 1 90 ? -17.586 -8.730 3.865 1.00 98.56 90 LYS A C 1
ATOM 655 O O . LYS A 1 90 ? -17.073 -8.500 4.960 1.00 98.56 90 LYS A O 1
ATOM 660 N N . TYR A 1 91 ? -17.007 -8.378 2.715 1.00 98.75 91 TYR A N 1
ATOM 661 C CA . TYR A 1 91 ? -15.693 -7.739 2.661 1.00 98.75 91 TYR A CA 1
ATOM 662 C C . TYR A 1 91 ? -15.759 -6.285 3.131 1.00 98.75 91 TYR A C 1
ATOM 664 O O . TYR A 1 91 ? -14.927 -5.865 3.936 1.00 98.75 91 TYR A O 1
ATOM 672 N N . LEU A 1 92 ? -16.792 -5.541 2.713 1.00 98.81 92 LEU A N 1
ATOM 673 C CA . LEU A 1 92 ? -17.028 -4.187 3.216 1.00 98.81 92 LEU A CA 1
ATOM 674 C C . LEU A 1 92 ? -17.290 -4.192 4.729 1.00 98.81 92 LEU A C 1
ATOM 676 O O . LEU A 1 92 ? -16.743 -3.358 5.441 1.00 98.81 92 LEU A O 1
ATOM 680 N N . ASN A 1 93 ? -18.057 -5.156 5.243 1.00 98.81 93 ASN A N 1
ATOM 681 C CA . ASN A 1 93 ? -18.328 -5.283 6.676 1.00 98.81 93 ASN A CA 1
ATOM 682 C C . ASN A 1 93 ? -17.049 -5.543 7.490 1.00 98.81 93 ASN A C 1
ATOM 684 O O . ASN A 1 93 ? -16.852 -4.913 8.530 1.00 98.81 93 ASN A O 1
ATOM 688 N N . GLY A 1 94 ? -16.157 -6.417 7.008 1.00 98.69 94 GLY A N 1
ATOM 689 C CA . GLY A 1 94 ? -14.850 -6.642 7.638 1.00 98.69 94 GLY A CA 1
ATOM 690 C C . GLY A 1 94 ? -13.974 -5.384 7.639 1.00 98.69 94 GLY A C 1
ATOM 691 O O . GLY A 1 94 ? -13.350 -5.053 8.652 1.00 98.69 94 GLY A O 1
ATOM 692 N N . ALA A 1 95 ? -13.982 -4.624 6.538 1.00 98.81 95 ALA A N 1
ATOM 693 C CA . ALA A 1 95 ? -13.295 -3.338 6.458 1.00 98.81 95 ALA A CA 1
ATOM 694 C C . ALA A 1 95 ? -13.904 -2.295 7.416 1.00 98.81 95 ALA A C 1
ATOM 696 O O . ALA A 1 95 ? -13.172 -1.656 8.168 1.00 98.81 95 ALA A O 1
ATOM 697 N N . LEU A 1 96 ? -15.233 -2.166 7.476 1.00 98.88 96 LEU A N 1
ATOM 698 C CA . LEU A 1 96 ? -15.931 -1.275 8.411 1.00 98.88 96 LEU A CA 1
ATOM 699 C C . LEU A 1 96 ? -15.588 -1.594 9.870 1.00 98.88 96 LEU A C 1
ATOM 701 O O . LEU A 1 96 ? -15.330 -0.685 10.657 1.00 98.88 96 LEU A O 1
ATOM 705 N N . ALA A 1 97 ? -15.531 -2.876 10.236 1.00 98.75 97 ALA A N 1
ATOM 706 C CA . ALA A 1 97 ? -15.140 -3.295 11.579 1.00 98.75 97 ALA A CA 1
ATOM 707 C C . ALA A 1 97 ? -13.715 -2.826 11.930 1.00 98.75 97 ALA A C 1
ATOM 709 O O . ALA A 1 97 ? -13.494 -2.258 13.004 1.00 98.75 97 ALA A O 1
ATOM 710 N N . ALA A 1 98 ? -12.762 -2.984 11.005 1.00 98.44 98 ALA A N 1
ATOM 711 C CA . ALA A 1 98 ? -11.398 -2.490 11.179 1.00 98.44 98 ALA A CA 1
ATOM 712 C C . ALA A 1 98 ? -11.330 -0.951 11.236 1.00 98.44 98 ALA A C 1
ATOM 714 O O . ALA A 1 98 ? -10.603 -0.407 12.071 1.00 98.44 98 ALA A O 1
ATOM 715 N N . GLY A 1 99 ? -12.099 -0.250 10.396 1.00 98.56 99 GLY A N 1
ATOM 716 C CA . GLY A 1 99 ? -12.190 1.214 10.369 1.00 98.56 99 GLY A CA 1
ATOM 717 C C . GLY A 1 99 ? -12.724 1.799 11.669 1.00 98.56 99 GLY A C 1
ATOM 718 O O . GLY A 1 99 ? -12.102 2.695 12.238 1.00 98.56 99 GLY A O 1
ATOM 719 N N . ASN A 1 100 ? -13.806 1.231 12.203 1.00 98.75 100 ASN A N 1
ATOM 720 C CA . ASN A 1 100 ? -14.359 1.618 13.501 1.00 98.75 100 ASN A CA 1
ATOM 721 C C . ASN A 1 100 ? -13.337 1.452 14.633 1.00 98.75 100 ASN A C 1
ATOM 723 O O . ASN A 1 100 ? -13.179 2.344 15.468 1.00 98.75 100 ASN A O 1
ATOM 727 N N . THR A 1 101 ? -12.589 0.345 14.640 1.00 97.94 101 THR A N 1
ATOM 728 C CA . THR A 1 101 ? -11.527 0.129 15.629 1.00 97.94 101 THR A CA 1
ATOM 729 C C . THR A 1 101 ? -10.384 1.141 15.489 1.00 97.94 101 THR A C 1
ATOM 731 O O . THR A 1 101 ? -9.866 1.618 16.502 1.00 97.94 101 THR A O 1
ATOM 734 N N . LEU A 1 102 ? -9.979 1.496 14.264 1.00 97.94 102 LEU A N 1
ATOM 735 C CA . LEU A 1 102 ? -8.956 2.522 14.031 1.00 97.94 102 LEU A CA 1
ATOM 736 C C . LEU A 1 102 ? -9.421 3.905 14.498 1.00 97.94 102 LEU A C 1
ATOM 738 O O . LEU A 1 102 ? -8.673 4.587 15.198 1.00 97.94 102 LEU A O 1
ATOM 742 N N . VAL A 1 103 ? -10.656 4.296 14.172 1.00 98.44 103 VAL A N 1
ATOM 743 C CA . VAL A 1 103 ? -11.250 5.564 14.625 1.00 98.44 103 VAL A CA 1
ATOM 744 C C . VAL A 1 103 ? -11.288 5.622 16.151 1.00 98.44 103 VAL A C 1
ATOM 746 O O . VAL A 1 103 ? -10.775 6.574 16.734 1.00 98.44 103 VAL A O 1
ATOM 749 N N . ALA A 1 104 ? -11.797 4.581 16.816 1.00 97.62 104 ALA A N 1
ATOM 750 C CA . ALA A 1 104 ? -11.843 4.530 18.277 1.00 97.62 104 ALA A CA 1
ATOM 751 C C . ALA A 1 104 ? -10.445 4.659 18.909 1.00 97.62 104 ALA A C 1
ATOM 753 O O . ALA A 1 104 ? -10.257 5.404 19.872 1.00 97.62 104 ALA A O 1
ATOM 754 N N . ARG A 1 105 ? -9.440 3.981 18.338 1.00 95.62 105 ARG A N 1
ATOM 755 C CA . ARG A 1 105 ? -8.048 4.072 18.797 1.00 95.62 105 ARG A CA 1
ATOM 756 C C . ARG A 1 105 ? -7.498 5.483 18.653 1.00 95.62 105 ARG A C 1
ATOM 758 O O . ARG A 1 105 ? -6.929 6.002 19.608 1.00 95.62 105 ARG A O 1
ATOM 765 N N . TYR A 1 106 ? -7.644 6.093 17.479 1.00 97.38 106 TYR A N 1
ATOM 766 C CA . TYR A 1 106 ? -7.095 7.419 17.209 1.00 97.38 106 TYR A CA 1
ATOM 767 C C . TYR A 1 106 ? -7.864 8.545 17.898 1.00 97.38 106 TYR A C 1
ATOM 769 O O . TYR A 1 106 ? -7.263 9.584 18.170 1.00 97.38 106 TYR A O 1
ATOM 777 N N . ASP A 1 107 ? -9.138 8.351 18.231 1.00 97.94 107 ASP A N 1
ATOM 778 C CA . ASP A 1 107 ? -9.901 9.268 19.083 1.00 97.94 107 ASP A CA 1
ATOM 779 C C . ASP A 1 107 ? -9.431 9.222 20.547 1.00 97.94 107 ASP A C 1
ATOM 781 O O . ASP A 1 107 ? -9.447 10.247 21.226 1.00 97.94 107 ASP A O 1
ATOM 785 N N . ALA A 1 108 ? -8.940 8.073 21.021 1.00 97.19 108 ALA A N 1
ATOM 786 C CA . ALA A 1 108 ? -8.443 7.896 22.388 1.00 97.19 108 ALA A CA 1
ATOM 787 C C . ALA A 1 108 ? -6.993 8.377 22.614 1.00 97.19 108 ALA A C 1
ATOM 789 O O . ALA A 1 108 ? -6.479 8.295 23.730 1.00 97.19 108 ALA A O 1
ATOM 790 N N . THR A 1 109 ? -6.302 8.861 21.578 1.00 95.00 109 THR A N 1
ATOM 791 C CA . THR A 1 109 ? -4.887 9.259 21.654 1.00 95.00 109 THR A CA 1
ATOM 792 C C . THR A 1 109 ? -4.586 10.477 20.787 1.00 95.00 109 THR A C 1
ATOM 794 O O . THR A 1 109 ? -5.291 10.778 19.830 1.00 95.00 109 THR A O 1
ATOM 797 N N . THR A 1 110 ? -3.480 11.159 21.075 1.00 93.31 110 THR A N 1
ATOM 798 C CA . THR A 1 110 ? -2.920 12.230 20.234 1.00 93.31 110 THR A CA 1
ATOM 799 C C . THR A 1 110 ? -1.728 11.762 19.400 1.00 93.31 110 THR A C 1
ATOM 801 O O . THR A 1 110 ? -1.112 12.567 18.698 1.00 93.31 110 THR A O 1
ATOM 804 N N . SER A 1 111 ? -1.396 10.466 19.435 1.00 93.38 111 SER A N 1
ATOM 805 C CA . SER A 1 111 ? -0.312 9.917 18.624 1.00 93.38 111 SER A CA 1
ATOM 806 C C . SER A 1 111 ? -0.568 10.123 17.130 1.00 93.38 111 SER A C 1
ATOM 808 O O . SER A 1 111 ? -1.711 10.186 16.660 1.00 93.38 111 SER A O 1
ATOM 810 N N . ARG A 1 112 ? 0.530 10.219 16.376 1.00 94.75 112 ARG A N 1
ATOM 811 C CA . ARG A 1 112 ? 0.484 10.257 14.913 1.00 94.75 112 ARG A CA 1
ATOM 812 C C . ARG A 1 112 ? -0.106 8.948 14.377 1.00 94.75 112 ARG A C 1
ATOM 814 O O . ARG A 1 112 ? 0.227 7.896 14.929 1.00 94.75 112 ARG A O 1
ATOM 821 N N . PRO A 1 113 ? -0.921 9.003 13.314 1.00 96.31 113 PRO A N 1
ATOM 822 C CA . PRO A 1 113 ? -1.377 7.800 12.645 1.00 96.31 113 PRO A CA 1
ATOM 823 C C . PRO A 1 113 ? -0.270 7.166 11.799 1.00 96.31 113 PRO A C 1
ATOM 825 O O . PRO A 1 113 ? 0.687 7.838 11.393 1.00 96.31 113 PRO A O 1
ATOM 828 N N . TYR A 1 114 ? -0.430 5.880 11.501 1.00 96.56 114 TYR A N 1
ATOM 829 C CA . TYR A 1 114 ? 0.254 5.250 10.373 1.00 96.56 114 TYR A CA 1
ATOM 830 C C . TYR A 1 114 ? -0.370 5.740 9.062 1.00 96.56 114 TYR A C 1
ATOM 832 O O . TYR A 1 114 ? -1.580 5.955 8.985 1.00 96.56 114 TYR A O 1
ATOM 840 N N . SER A 1 115 ? 0.444 5.950 8.027 1.00 96.81 115 SER A N 1
ATOM 841 C CA . SER A 1 115 ? -0.041 6.458 6.736 1.00 96.81 115 SER A CA 1
ATOM 842 C C . SER A 1 115 ? -0.994 5.476 6.058 1.00 96.81 115 SER A C 1
ATOM 844 O O . SER A 1 115 ? -2.004 5.906 5.511 1.00 96.81 115 SER A O 1
ATOM 846 N N . GLN A 1 116 ? -0.737 4.173 6.193 1.00 96.12 116 GLN A N 1
ATOM 847 C CA . GLN A 1 116 ? -1.590 3.104 5.675 1.00 96.12 116 GLN A CA 1
ATOM 848 C C . GLN A 1 116 ? -3.007 3.163 6.267 1.00 96.12 116 GLN A C 1
ATOM 850 O O . GLN A 1 116 ? -3.981 2.946 5.552 1.00 96.12 116 GLN A O 1
ATOM 855 N N . ASP A 1 117 ? -3.143 3.513 7.552 1.00 98.12 117 ASP A N 1
ATOM 856 C CA . ASP A 1 117 ? -4.452 3.677 8.194 1.00 98.12 117 ASP A CA 1
ATOM 857 C C . ASP A 1 117 ? -5.199 4.902 7.652 1.00 98.12 117 ASP A C 1
ATOM 859 O O . ASP A 1 117 ? -6.413 4.860 7.478 1.00 98.12 117 ASP A O 1
ATOM 863 N N . VAL A 1 118 ? -4.486 5.994 7.359 1.00 98.50 118 VAL A N 1
ATOM 864 C CA . VAL A 1 118 ? -5.082 7.206 6.772 1.00 98.50 118 VAL A CA 1
ATOM 865 C C . VAL A 1 118 ? -5.559 6.937 5.345 1.00 98.50 118 VAL A C 1
ATOM 867 O O . VAL A 1 118 ? -6.694 7.278 5.021 1.00 98.50 118 VAL A O 1
ATOM 870 N N . GLU A 1 119 ? -4.732 6.294 4.512 1.00 97.12 119 GLU A N 1
ATOM 871 C CA . GLU A 1 119 ? -5.118 5.870 3.156 1.00 97.12 119 GLU A CA 1
ATOM 872 C C . GLU A 1 119 ? -6.372 4.992 3.188 1.00 97.12 119 GLU A C 1
ATOM 874 O O . GLU A 1 119 ? -7.333 5.237 2.456 1.00 97.12 119 GLU A O 1
ATOM 879 N N . PHE A 1 120 ? -6.372 4.002 4.081 1.00 98.44 120 PHE A N 1
ATOM 880 C CA . PHE A 1 120 ? -7.490 3.094 4.266 1.00 98.44 120 PHE A CA 1
ATOM 881 C C . PHE A 1 120 ? -8.776 3.829 4.658 1.00 98.44 120 PHE A C 1
ATOM 883 O O . PHE A 1 120 ? -9.808 3.605 4.034 1.00 98.44 120 PHE A O 1
ATOM 890 N N . LEU A 1 121 ? -8.731 4.725 5.649 1.00 98.88 121 LEU A N 1
ATOM 891 C CA . LEU A 1 121 ? -9.920 5.445 6.115 1.00 98.88 121 LEU A CA 1
ATOM 892 C C . LEU A 1 121 ? -10.516 6.359 5.033 1.00 98.88 121 LEU A C 1
ATOM 894 O O . LEU A 1 121 ? -11.738 6.448 4.917 1.00 98.88 121 LEU A O 1
ATOM 898 N N . VAL A 1 122 ? -9.687 7.008 4.207 1.00 98.62 122 VAL A N 1
ATOM 899 C CA . VAL A 1 122 ? -10.200 7.800 3.073 1.00 98.62 122 VAL A CA 1
ATOM 900 C C . VAL A 1 122 ? -10.864 6.899 2.029 1.00 98.62 122 VAL A C 1
ATOM 902 O O . VAL A 1 122 ? -11.951 7.223 1.546 1.00 98.62 122 VAL A O 1
ATOM 905 N N . ARG A 1 123 ? -10.259 5.750 1.701 1.00 97.81 123 ARG A N 1
ATOM 906 C CA . ARG A 1 123 ? -10.864 4.793 0.763 1.00 97.81 123 ARG A CA 1
ATOM 907 C C . ARG A 1 123 ? -12.170 4.217 1.312 1.00 97.81 123 ARG A C 1
ATOM 909 O O . ARG A 1 123 ? -13.175 4.221 0.610 1.00 97.81 123 ARG A O 1
ATOM 916 N N . LEU A 1 124 ? -12.187 3.829 2.588 1.00 98.75 124 LEU A N 1
ATOM 917 C CA . LEU A 1 124 ? -13.372 3.315 3.274 1.00 98.75 124 LEU A CA 1
ATOM 918 C C . LEU A 1 124 ? -14.535 4.309 3.216 1.00 98.75 124 LEU A C 1
ATOM 920 O O . LEU A 1 124 ? -15.672 3.889 3.026 1.00 98.75 124 LEU A O 1
ATOM 924 N N . ALA A 1 125 ? -14.270 5.613 3.333 1.00 98.69 125 ALA A N 1
ATOM 925 C CA . ALA A 1 125 ? -15.301 6.642 3.198 1.00 98.69 125 ALA A CA 1
ATOM 926 C C . ALA A 1 125 ? -16.008 6.594 1.834 1.00 98.69 125 ALA A C 1
ATOM 928 O O . ALA A 1 125 ? -17.220 6.780 1.754 1.00 98.69 125 ALA A O 1
ATOM 929 N N . THR A 1 126 ? -15.252 6.318 0.768 1.00 96.88 126 THR A N 1
ATOM 930 C CA . THR A 1 126 ? -15.785 6.205 -0.597 1.00 96.88 126 THR A CA 1
ATOM 931 C C . THR A 1 126 ? -16.609 4.930 -0.750 1.00 96.88 126 THR A C 1
ATOM 933 O O . THR A 1 126 ? -17.760 4.995 -1.170 1.00 96.88 126 THR A O 1
ATOM 936 N N . ASP A 1 127 ? -16.054 3.787 -0.342 1.00 97.19 127 ASP A N 1
ATOM 937 C CA . ASP A 1 127 ? -16.679 2.477 -0.566 1.00 97.19 127 ASP A CA 1
ATOM 938 C C . ASP A 1 127 ? -17.898 2.226 0.331 1.00 97.19 127 ASP A C 1
ATOM 940 O O . ASP A 1 127 ? -18.831 1.527 -0.063 1.00 97.19 127 ASP A O 1
ATOM 944 N N . SER A 1 128 ? -17.913 2.805 1.534 1.00 98.06 128 SER A N 1
ATOM 945 C CA . SER A 1 128 ? -19.052 2.723 2.460 1.00 98.06 128 SER A CA 1
ATOM 946 C C . SER A 1 128 ? -20.104 3.813 2.246 1.00 98.06 128 SER A C 1
ATOM 948 O O . SER A 1 128 ? -21.228 3.675 2.728 1.00 98.06 128 SER A O 1
ATOM 950 N N . GLY A 1 129 ? -19.747 4.910 1.570 1.00 97.88 129 GLY A N 1
ATOM 951 C CA . GLY A 1 129 ? -20.568 6.119 1.485 1.00 97.88 129 GLY A CA 1
ATOM 952 C C . GLY A 1 129 ? -20.597 6.970 2.765 1.00 97.88 129 GLY A C 1
ATOM 953 O O . GLY A 1 129 ? -21.335 7.954 2.814 1.00 97.88 129 GLY A O 1
ATOM 954 N N . ASP A 1 130 ? -19.811 6.633 3.795 1.00 98.38 130 ASP A N 1
ATOM 955 C CA . ASP A 1 130 ? -19.724 7.399 5.042 1.00 98.38 130 ASP A CA 1
ATOM 956 C C . ASP A 1 130 ? -18.530 8.372 5.033 1.00 98.38 130 ASP A C 1
ATOM 958 O O . ASP A 1 130 ? -17.383 8.022 5.330 1.00 98.38 130 ASP A O 1
ATOM 962 N N . ALA A 1 131 ? -18.814 9.645 4.749 1.00 98.38 131 ALA A N 1
ATOM 963 C CA . ALA A 1 131 ? -17.817 10.717 4.703 1.00 98.38 131 ALA A CA 1
ATOM 964 C C . ALA A 1 131 ? -17.123 11.007 6.055 1.00 98.38 131 ALA A C 1
ATOM 966 O O . ALA A 1 131 ? -16.108 11.720 6.092 1.00 98.38 131 ALA A O 1
ATOM 967 N N . SER A 1 132 ? -17.630 10.476 7.176 1.00 98.56 132 SER A N 1
ATOM 968 C CA . SER A 1 132 ? -17.020 10.680 8.492 1.00 98.56 132 SER A CA 1
ATOM 969 C C . SER A 1 132 ? -15.617 10.069 8.578 1.00 98.56 132 SER A C 1
ATOM 971 O O . SER A 1 132 ? -14.732 10.680 9.184 1.00 98.56 132 SER A O 1
ATOM 973 N N . TYR A 1 133 ? -15.357 8.948 7.895 1.00 98.81 133 TYR A N 1
ATOM 974 C CA . TYR A 1 133 ? -14.030 8.328 7.869 1.00 98.81 133 TYR A CA 1
ATOM 975 C C . TYR A 1 133 ? -12.978 9.224 7.210 1.00 98.81 133 TYR A C 1
ATOM 977 O O . TYR A 1 133 ? -11.893 9.393 7.765 1.00 98.81 133 TYR A O 1
ATOM 985 N N . ALA A 1 134 ? -13.302 9.872 6.086 1.00 98.69 134 ALA A N 1
ATOM 986 C CA . ALA A 1 134 ? -12.393 10.814 5.430 1.00 98.69 134 ALA A CA 1
ATOM 987 C C . ALA A 1 134 ? -12.146 12.058 6.301 1.00 98.69 134 ALA A C 1
ATOM 989 O O . ALA A 1 134 ? -11.009 12.516 6.434 1.00 98.69 134 ALA A O 1
ATOM 990 N N . THR A 1 135 ? -13.192 12.559 6.969 1.00 98.69 135 THR A N 1
ATOM 991 C CA . THR A 1 135 ? -13.075 13.672 7.929 1.00 98.69 135 THR A CA 1
ATOM 992 C C . THR A 1 135 ? -12.122 13.319 9.076 1.00 98.69 135 THR A C 1
ATOM 994 O O . THR A 1 135 ? -11.234 14.103 9.423 1.00 98.69 135 THR A O 1
ATOM 997 N N . LYS A 1 136 ? -12.259 12.116 9.647 1.00 98.62 136 LYS A N 1
ATOM 998 C CA . LYS A 1 136 ? -11.367 11.608 10.697 1.00 98.62 136 LYS A CA 1
ATOM 999 C C . LYS A 1 136 ? -9.942 11.409 10.184 1.00 98.62 136 LYS A C 1
ATOM 1001 O O . LYS A 1 136 ? -9.006 11.853 10.843 1.00 98.62 136 LYS A O 1
ATOM 1006 N N . ALA A 1 137 ? -9.771 10.825 9.000 1.00 98.69 137 ALA A N 1
ATOM 1007 C CA . ALA A 1 137 ? -8.468 10.623 8.376 1.00 98.69 137 ALA A CA 1
ATOM 1008 C C . ALA A 1 137 ? -7.698 11.946 8.222 1.00 98.69 137 ALA A C 1
ATOM 1010 O O . ALA A 1 137 ? -6.540 12.033 8.637 1.00 98.69 137 ALA A O 1
ATOM 1011 N N . ALA A 1 138 ? -8.356 12.999 7.726 1.00 98.69 138 ALA A N 1
ATOM 1012 C CA . ALA A 1 138 ? -7.769 14.335 7.617 1.00 98.69 138 ALA A CA 1
ATOM 1013 C C . ALA A 1 138 ? -7.382 14.915 8.991 1.00 98.69 138 ALA A C 1
ATOM 1015 O O . ALA A 1 138 ? -6.267 15.414 9.169 1.00 98.69 138 ALA A O 1
ATOM 1016 N N . ALA A 1 139 ? -8.260 14.789 9.993 1.00 98.50 139 ALA A N 1
ATOM 1017 C CA . ALA A 1 139 ? -7.982 15.245 11.356 1.00 98.50 139 ALA A CA 1
ATOM 1018 C C . ALA A 1 139 ? -6.792 14.505 12.000 1.00 98.50 139 ALA A C 1
ATOM 1020 O O . ALA A 1 139 ? -5.963 15.119 12.676 1.00 98.50 139 ALA A O 1
ATOM 1021 N N . TYR A 1 140 ? -6.666 13.195 11.780 1.00 98.50 140 TYR A N 1
ATOM 1022 C CA . TYR A 1 140 ? -5.532 12.415 12.276 1.00 98.50 140 TYR A CA 1
ATOM 1023 C C . TYR A 1 140 ? -4.243 12.760 11.531 1.00 98.50 140 TYR A C 1
ATOM 1025 O O . TYR A 1 140 ? -3.198 12.927 12.164 1.00 98.50 140 TYR A O 1
ATOM 1033 N N . TYR A 1 141 ? -4.304 12.934 10.208 1.00 98.50 141 TYR A N 1
ATOM 1034 C CA . TYR A 1 141 ? -3.140 13.299 9.402 1.00 98.50 141 TYR A CA 1
ATOM 1035 C C . TYR A 1 141 ? -2.589 14.687 9.766 1.00 98.50 141 TYR A C 1
ATOM 1037 O O . TYR A 1 141 ? -1.373 14.892 9.767 1.00 98.50 141 TYR A O 1
ATOM 1045 N N . ALA A 1 142 ? -3.440 15.625 10.201 1.00 98.06 142 ALA A N 1
ATOM 1046 C CA . ALA A 1 142 ? -2.999 16.928 10.706 1.00 98.06 142 ALA A CA 1
ATOM 1047 C C . ALA A 1 142 ? -1.977 16.816 11.859 1.00 98.06 142 ALA A C 1
ATOM 1049 O O . ALA A 1 142 ? -1.074 17.647 11.959 1.00 98.06 142 ALA A O 1
ATOM 1050 N N . ARG A 1 143 ? -2.031 15.748 12.673 1.00 98.06 143 ARG A N 1
ATOM 1051 C CA . ARG A 1 143 ? -1.046 15.474 13.741 1.00 98.06 143 ARG A CA 1
ATOM 1052 C C . ARG A 1 143 ? 0.365 15.243 13.190 1.00 98.06 143 ARG A C 1
ATOM 1054 O O . ARG A 1 143 ? 1.346 15.582 13.849 1.00 98.06 143 ARG A O 1
ATOM 1061 N N . VAL A 1 144 ? 0.485 14.678 11.985 1.00 97.69 144 VAL A N 1
ATOM 1062 C CA . VAL A 1 144 ? 1.774 14.500 11.294 1.00 97.69 144 VAL A CA 1
ATOM 1063 C C . VAL A 1 144 ? 2.335 15.857 10.882 1.00 97.69 144 VAL A C 1
ATOM 1065 O O . VAL A 1 144 ? 3.490 16.150 11.185 1.00 97.69 144 VAL A O 1
ATOM 1068 N N . LYS A 1 145 ? 1.503 16.707 10.269 1.00 97.19 145 LYS A N 1
ATOM 1069 C CA . LYS A 1 145 ? 1.908 18.041 9.801 1.00 97.19 145 LYS A CA 1
ATOM 1070 C C . LYS A 1 145 ? 2.293 18.991 10.934 1.00 97.19 145 LYS A C 1
ATOM 1072 O O . LYS A 1 145 ? 3.196 19.799 10.761 1.00 97.19 145 LYS A O 1
ATOM 1077 N N . VAL A 1 146 ? 1.635 18.885 12.090 1.00 97.06 146 VAL A N 1
ATOM 1078 C CA . VAL A 1 146 ? 2.019 19.644 13.293 1.00 97.06 146 VAL A CA 1
ATOM 1079 C C . VAL A 1 146 ? 3.407 19.228 13.786 1.00 97.06 146 VAL A C 1
ATOM 1081 O O . VAL A 1 146 ? 4.169 20.066 14.254 1.00 97.06 146 VAL A O 1
ATOM 1084 N N . ALA A 1 147 ? 3.748 17.941 13.678 1.00 96.81 147 ALA A N 1
ATOM 1085 C CA . ALA A 1 147 ? 5.022 17.427 14.166 1.00 96.81 147 ALA A CA 1
ATOM 1086 C C . ALA A 1 147 ? 6.194 17.693 13.209 1.00 96.81 147 ALA A C 1
ATOM 1088 O O . ALA A 1 147 ? 7.321 17.852 13.675 1.00 96.81 147 ALA A O 1
ATOM 1089 N N . PHE A 1 148 ? 5.953 17.697 11.895 1.00 97.88 148 PHE A N 1
ATOM 1090 C CA . PHE A 1 148 ? 7.010 17.775 10.889 1.00 97.88 148 PHE A CA 1
ATOM 1091 C C . PHE A 1 148 ? 6.572 18.532 9.641 1.00 97.88 148 PHE A C 1
ATOM 1093 O O . PHE A 1 148 ? 5.500 18.271 9.088 1.00 97.88 148 PHE A O 1
ATOM 1100 N N . THR A 1 149 ? 7.472 19.350 9.095 1.00 98.69 149 THR A N 1
ATOM 1101 C CA . THR A 1 149 ? 7.380 19.763 7.688 1.00 98.69 149 THR A CA 1
ATOM 1102 C C . THR A 1 149 ? 7.541 18.554 6.759 1.00 98.69 149 THR A C 1
ATOM 1104 O O . THR A 1 149 ? 8.052 17.507 7.164 1.00 98.69 149 THR A O 1
ATOM 1107 N N . ALA A 1 150 ? 7.147 18.695 5.490 1.00 98.56 150 ALA A N 1
ATOM 1108 C CA . ALA A 1 150 ? 7.290 17.632 4.494 1.00 98.56 150 ALA A CA 1
ATOM 1109 C C . ALA A 1 150 ? 8.744 17.132 4.379 1.00 98.56 150 ALA A C 1
ATOM 1111 O O . ALA A 1 150 ? 9.003 15.931 4.426 1.00 98.56 150 ALA A O 1
ATOM 1112 N N . VAL A 1 151 ? 9.703 18.064 4.325 1.00 98.62 151 VAL A N 1
ATOM 1113 C CA . VAL A 1 151 ? 11.142 17.762 4.267 1.00 98.62 151 VAL A CA 1
ATOM 1114 C C . VAL A 1 151 ? 11.604 17.014 5.517 1.00 98.62 151 VAL A C 1
ATOM 1116 O O . VAL A 1 151 ? 12.262 15.983 5.407 1.00 98.62 151 VAL A O 1
ATOM 1119 N N . GLN A 1 152 ? 11.219 17.486 6.707 1.00 98.62 152 GLN A N 1
ATOM 1120 C CA . GLN A 1 152 ? 11.590 16.842 7.971 1.00 98.62 152 GLN A CA 1
ATOM 1121 C C . GLN A 1 152 ? 11.022 15.424 8.083 1.00 98.62 152 GLN A C 1
ATOM 1123 O O . GLN A 1 152 ? 11.709 14.521 8.563 1.00 98.62 152 GLN A O 1
ATOM 1128 N N . ASN A 1 153 ? 9.780 15.209 7.638 1.00 98.44 153 ASN A N 1
ATOM 1129 C CA . ASN A 1 153 ? 9.174 13.884 7.683 1.00 98.44 153 ASN A CA 1
ATOM 1130 C C . ASN A 1 153 ? 9.866 12.927 6.700 1.00 98.44 153 ASN A C 1
ATOM 1132 O O . ASN A 1 153 ? 10.182 11.804 7.087 1.00 98.44 153 ASN A O 1
ATOM 1136 N N . ALA A 1 154 ? 10.179 13.379 5.480 1.00 98.75 154 ALA A N 1
ATOM 1137 C CA . ALA A 1 154 ? 10.958 12.595 4.521 1.00 98.75 154 ALA A CA 1
ATOM 1138 C C . ALA A 1 154 ? 12.345 12.227 5.070 1.00 98.75 154 ALA A C 1
ATOM 1140 O O . ALA A 1 154 ? 12.720 11.053 5.076 1.00 98.75 154 ALA A O 1
ATOM 1141 N N . ASP A 1 155 ? 13.068 13.202 5.626 1.00 98.75 155 ASP A N 1
ATOM 1142 C CA . ASP A 1 155 ? 14.389 12.980 6.218 1.00 98.75 155 ASP A CA 1
ATOM 1143 C C . ASP A 1 155 ? 14.352 11.973 7.369 1.00 98.75 155 ASP A C 1
ATOM 1145 O O . ASP A 1 155 ? 15.244 11.130 7.475 1.00 98.75 155 ASP A O 1
ATOM 1149 N N . ARG A 1 156 ? 13.308 12.008 8.206 1.00 97.69 156 ARG A N 1
ATOM 1150 C CA . ARG A 1 156 ? 13.114 11.036 9.290 1.00 97.69 156 ARG A CA 1
ATOM 1151 C C . ARG A 1 156 ? 13.066 9.602 8.763 1.00 97.69 156 ARG A C 1
ATOM 1153 O O . ARG A 1 156 ? 13.726 8.736 9.336 1.00 97.69 156 ARG A O 1
ATOM 1160 N N . TYR A 1 157 ? 12.311 9.351 7.694 1.00 98.00 157 TYR A N 1
ATOM 1161 C CA . TYR A 1 157 ? 12.236 8.022 7.084 1.00 98.00 157 TYR A CA 1
ATOM 1162 C C . TYR A 1 157 ? 13.558 7.638 6.424 1.00 98.00 157 TYR A C 1
ATOM 1164 O O . TYR A 1 157 ? 14.102 6.590 6.751 1.00 98.00 157 TYR A O 1
ATOM 1172 N N . ILE A 1 158 ? 14.134 8.500 5.585 1.00 98.69 158 ILE A N 1
ATOM 1173 C CA . ILE A 1 158 ? 15.391 8.220 4.865 1.00 98.69 158 ILE A CA 1
ATOM 1174 C C . ILE A 1 158 ? 16.526 7.889 5.839 1.00 98.69 158 ILE A C 1
ATOM 1176 O O . ILE A 1 158 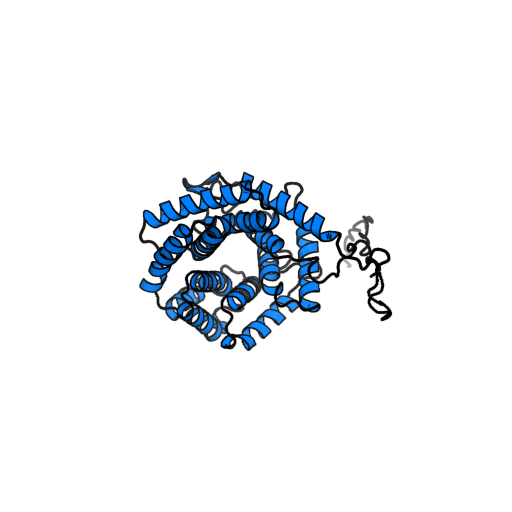? 17.233 6.896 5.672 1.00 98.69 158 ILE A O 1
ATOM 1180 N N . ASN A 1 159 ? 16.667 8.673 6.909 1.00 98.31 159 ASN A N 1
ATOM 1181 C CA . ASN A 1 159 ? 17.757 8.499 7.865 1.00 98.31 159 ASN A CA 1
ATOM 1182 C C . ASN A 1 159 ? 17.691 7.155 8.601 1.00 98.31 159 ASN A C 1
ATOM 1184 O O . ASN A 1 159 ? 18.742 6.556 8.838 1.00 98.31 159 ASN A O 1
ATOM 1188 N N . ILE A 1 160 ? 16.484 6.689 8.937 1.00 97.19 160 ILE A N 1
ATOM 1189 C CA . ILE A 1 160 ? 16.259 5.501 9.773 1.00 97.19 160 ILE A CA 1
ATOM 1190 C C . ILE A 1 160 ? 16.069 4.238 8.926 1.00 97.19 160 ILE A C 1
ATOM 1192 O O . ILE A 1 160 ? 16.562 3.173 9.287 1.00 97.19 160 ILE A O 1
ATOM 1196 N N . ARG A 1 161 ? 15.338 4.349 7.816 1.00 97.12 161 ARG A N 1
ATOM 1197 C CA . ARG A 1 161 ? 14.791 3.217 7.056 1.00 97.12 161 ARG A CA 1
ATOM 1198 C C . ARG A 1 161 ? 15.576 2.906 5.788 1.00 97.12 161 ARG A C 1
ATOM 1200 O O . ARG A 1 161 ? 15.376 1.837 5.226 1.00 97.12 161 ARG A O 1
ATOM 1207 N N . LYS A 1 162 ? 16.503 3.783 5.376 1.00 97.88 162 LYS A N 1
ATOM 1208 C CA . LYS A 1 162 ? 17.402 3.559 4.228 1.00 97.88 162 LYS A CA 1
ATOM 1209 C C . LYS A 1 162 ? 16.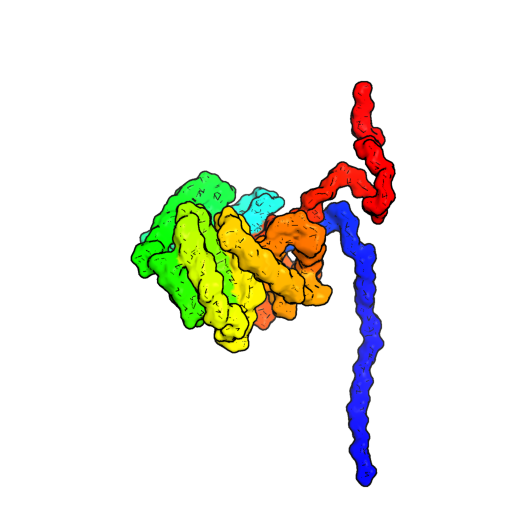599 3.103 3.005 1.00 97.88 162 LYS A C 1
ATOM 1211 O O . LYS A 1 162 ? 15.584 3.732 2.730 1.00 97.88 162 LYS A O 1
ATOM 1216 N N . SER A 1 163 ? 16.976 2.028 2.314 1.00 97.56 163 SER A N 1
ATOM 1217 C CA . SER A 1 163 ? 16.255 1.518 1.134 1.00 97.56 163 SER A CA 1
ATOM 1218 C C . SER A 1 163 ? 14.763 1.263 1.335 1.00 97.56 163 SER A C 1
ATOM 1220 O O . SER A 1 163 ? 14.016 1.367 0.364 1.00 97.56 163 SER A O 1
ATOM 1222 N N . LEU A 1 164 ? 14.296 1.014 2.563 1.00 97.19 164 LEU A N 1
ATOM 1223 C CA . LEU A 1 164 ? 12.872 0.834 2.867 1.00 97.19 164 LEU A CA 1
ATOM 1224 C C . LEU A 1 164 ? 12.106 2.166 2.980 1.00 97.19 164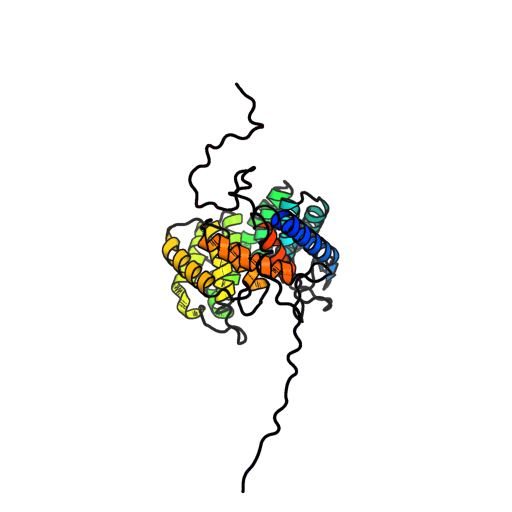 LEU A C 1
ATOM 1226 O O . LEU A 1 164 ? 10.878 2.195 2.929 1.00 97.19 164 LEU A O 1
ATOM 1230 N N . ALA A 1 165 ? 12.813 3.295 3.083 1.00 98.12 165 ALA A N 1
ATOM 1231 C CA . ALA A 1 165 ? 12.201 4.616 3.196 1.00 98.12 165 ALA A CA 1
ATOM 1232 C C . ALA A 1 165 ? 11.325 4.972 1.990 1.00 98.12 165 ALA A C 1
ATOM 1234 O O . ALA A 1 165 ? 10.335 5.674 2.163 1.00 98.12 165 ALA A O 1
ATOM 1235 N N . GLY A 1 166 ? 11.665 4.503 0.783 1.00 98.06 166 GLY A N 1
ATOM 1236 C CA . GLY A 1 166 ? 10.855 4.761 -0.408 1.00 98.06 166 GLY A CA 1
ATOM 1237 C C . GLY A 1 166 ? 9.467 4.119 -0.319 1.00 98.06 166 GLY A C 1
ATOM 1238 O O . GLY A 1 166 ? 8.483 4.758 -0.678 1.00 98.06 166 GLY A O 1
ATOM 1239 N N . TRP A 1 167 ? 9.368 2.908 0.233 1.00 97.62 167 TRP A N 1
ATOM 1240 C CA . TRP A 1 167 ? 8.101 2.226 0.494 1.00 97.62 167 TRP A CA 1
ATOM 1241 C C . TRP A 1 167 ? 7.271 2.944 1.566 1.00 97.62 167 TRP A C 1
ATOM 1243 O O . TRP A 1 167 ? 6.100 3.251 1.332 1.00 97.62 167 TRP A O 1
ATOM 1253 N N . ASP A 1 168 ? 7.893 3.293 2.699 1.00 97.12 168 ASP A N 1
ATOM 1254 C CA . ASP A 1 168 ? 7.222 4.036 3.774 1.00 97.12 168 ASP A CA 1
ATOM 1255 C C . ASP A 1 168 ? 6.716 5.404 3.267 1.00 97.12 168 ASP A C 1
ATOM 1257 O O . ASP A 1 168 ? 5.579 5.808 3.527 1.00 97.12 168 ASP A O 1
ATOM 1261 N N . LEU A 1 169 ? 7.550 6.126 2.510 1.00 98.44 169 LEU A N 1
ATOM 1262 C CA . LEU A 1 169 ? 7.207 7.446 1.981 1.00 98.44 169 LEU A CA 1
ATOM 1263 C C . LEU A 1 169 ? 6.203 7.385 0.835 1.00 98.44 169 LEU A C 1
ATOM 1265 O O . LEU A 1 169 ? 5.406 8.309 0.705 1.00 98.44 169 LEU A O 1
ATOM 1269 N N . ALA A 1 170 ? 6.170 6.308 0.049 1.00 98.62 170 ALA A N 1
ATOM 1270 C CA . ALA A 1 170 ? 5.123 6.103 -0.945 1.00 98.62 170 ALA A CA 1
ATOM 1271 C C . ALA A 1 170 ? 3.730 6.066 -0.292 1.00 98.62 170 ALA A C 1
ATOM 1273 O O . ALA A 1 170 ? 2.814 6.731 -0.776 1.00 98.62 170 ALA A O 1
ATOM 1274 N N . SER A 1 171 ? 3.587 5.364 0.838 1.00 97.50 171 SER A N 1
ATOM 1275 C CA . SER A 1 171 ? 2.353 5.372 1.635 1.00 97.50 171 SER A CA 1
ATOM 1276 C C . SER A 1 171 ? 2.039 6.767 2.190 1.00 97.50 171 SER A C 1
ATOM 1278 O O . SER A 1 171 ? 0.929 7.265 2.017 1.00 97.50 171 SER A O 1
ATOM 1280 N N . HIS A 1 172 ? 3.020 7.474 2.767 1.00 98.12 172 HIS A N 1
ATOM 1281 C CA . HIS A 1 172 ? 2.807 8.853 3.251 1.00 98.12 172 HIS A CA 1
ATOM 1282 C C . HIS A 1 172 ? 2.381 9.829 2.152 1.00 98.12 172 HIS A C 1
ATOM 1284 O O . HIS A 1 172 ? 1.501 10.655 2.383 1.00 98.12 172 HIS A O 1
ATOM 1290 N N . ILE A 1 173 ? 2.973 9.745 0.959 1.00 98.81 173 ILE A N 1
ATOM 1291 C CA . ILE A 1 173 ? 2.601 10.583 -0.189 1.00 98.81 173 ILE A CA 1
ATOM 1292 C C . ILE A 1 173 ? 1.149 10.311 -0.587 1.00 98.81 173 ILE A C 1
ATOM 1294 O O . ILE A 1 173 ? 0.385 11.260 -0.753 1.00 98.81 173 ILE A O 1
ATOM 1298 N N . ARG A 1 174 ? 0.737 9.040 -0.688 1.00 98.62 174 ARG A N 1
ATOM 1299 C CA . ARG A 1 174 ? -0.655 8.685 -1.006 1.00 98.62 174 ARG A CA 1
ATOM 1300 C C . ARG A 1 174 ? -1.626 9.116 0.089 1.00 98.62 174 ARG A C 1
ATOM 1302 O O . ARG A 1 174 ? -2.668 9.670 -0.240 1.00 98.62 174 ARG A O 1
ATOM 1309 N N . ALA A 1 175 ? -1.268 8.951 1.363 1.00 98.56 175 ALA A N 1
ATOM 1310 C CA . ALA A 1 175 ? -2.063 9.432 2.492 1.00 98.56 175 ALA A CA 1
ATOM 1311 C C . ALA A 1 175 ? -2.277 10.950 2.419 1.00 98.56 175 ALA A C 1
ATOM 1313 O O . ALA A 1 175 ? -3.410 11.416 2.510 1.00 98.56 175 ALA A O 1
ATOM 1314 N N . ALA A 1 176 ? -1.201 11.713 2.199 1.00 98.75 176 ALA A N 1
ATOM 1315 C CA . ALA A 1 176 ? -1.251 13.164 2.048 1.00 98.75 176 ALA A CA 1
ATOM 1316 C C . ALA A 1 176 ? -2.154 13.579 0.881 1.00 98.75 176 ALA A C 1
ATOM 1318 O O . ALA A 1 176 ? -3.015 14.437 1.049 1.00 98.75 176 ALA A O 1
ATOM 1319 N N . VAL A 1 177 ? -1.998 12.938 -0.283 1.00 98.75 177 VAL A N 1
ATOM 1320 C CA . VAL A 1 177 ? -2.858 13.183 -1.449 1.00 98.75 177 VAL A CA 1
ATOM 1321 C C . VAL A 1 177 ? -4.321 12.887 -1.126 1.00 98.75 177 VAL A C 1
ATOM 1323 O O . VAL A 1 177 ? -5.184 13.712 -1.418 1.00 98.75 177 VAL A O 1
ATOM 1326 N N . ALA A 1 178 ? -4.599 11.752 -0.483 1.00 98.25 178 ALA A N 1
ATOM 1327 C CA . ALA A 1 178 ? -5.950 11.312 -0.152 1.00 98.25 178 ALA A CA 1
ATOM 1328 C C . ALA A 1 178 ? -6.687 12.296 0.775 1.00 98.25 178 ALA A C 1
ATOM 1330 O O . ALA A 1 178 ? -7.891 12.486 0.629 1.00 98.25 178 ALA A O 1
ATOM 1331 N N . VAL A 1 179 ? -5.975 12.968 1.687 1.00 98.62 179 VAL A N 1
ATOM 1332 C CA . VAL A 1 179 ? -6.555 14.002 2.566 1.00 98.62 179 VAL A CA 1
ATOM 1333 C C . VAL A 1 179 ? -6.444 15.431 2.006 1.00 98.62 179 VAL A C 1
ATOM 1335 O O . VAL A 1 179 ? -6.739 16.388 2.717 1.00 98.62 179 VAL A O 1
ATOM 1338 N N . GLY A 1 180 ? -6.019 15.599 0.749 1.00 98.12 180 GLY A N 1
ATOM 1339 C CA . GLY A 1 180 ? -5.928 16.901 0.074 1.00 98.12 180 GLY A CA 1
ATOM 1340 C C . GLY A 1 180 ? -4.671 17.725 0.387 1.00 98.12 180 GLY A C 1
ATOM 1341 O O . GLY A 1 180 ? -4.574 18.883 -0.011 1.00 98.12 180 GLY A O 1
ATOM 1342 N N . GLU A 1 181 ? -3.672 17.149 1.052 1.00 98.50 181 GLU A N 1
ATOM 1343 C CA . GLU A 1 181 ? -2.417 17.802 1.453 1.00 98.50 181 GLU A CA 1
ATOM 1344 C C . GLU A 1 181 ? -1.353 17.728 0.347 1.00 98.50 181 GLU A C 1
ATOM 1346 O O . GLU A 1 181 ? -0.241 17.220 0.532 1.00 98.50 181 GLU A O 1
ATOM 1351 N N . ILE A 1 182 ? -1.711 18.234 -0.834 1.00 98.44 182 ILE A N 1
ATOM 1352 C CA . ILE A 1 182 ? -0.942 18.065 -2.073 1.00 98.44 182 ILE A CA 1
ATOM 1353 C C . ILE A 1 182 ? 0.466 18.670 -1.978 1.00 98.44 182 ILE A C 1
ATOM 1355 O O . ILE A 1 182 ? 1.441 17.996 -2.309 1.00 98.44 182 ILE A O 1
ATOM 1359 N N . ASP A 1 183 ? 0.618 19.897 -1.476 1.00 98.56 183 ASP A N 1
ATOM 1360 C CA . ASP A 1 183 ? 1.941 20.537 -1.361 1.00 98.56 183 ASP A CA 1
ATOM 1361 C C . ASP A 1 183 ? 2.857 19.804 -0.373 1.00 98.56 183 ASP A C 1
ATOM 1363 O O . ASP A 1 183 ? 4.065 19.681 -0.593 1.00 98.56 183 ASP A O 1
ATOM 1367 N N . TYR A 1 184 ? 2.279 19.245 0.694 1.00 98.69 184 TYR A N 1
ATOM 1368 C CA . TYR A 1 184 ? 3.017 18.417 1.642 1.00 98.69 184 TYR A CA 1
ATOM 1369 C C . TYR A 1 184 ? 3.515 17.127 0.972 1.00 98.69 184 TYR A C 1
ATOM 1371 O O . TYR A 1 184 ? 4.675 16.744 1.141 1.00 98.69 184 TYR A O 1
ATOM 1379 N N . ALA A 1 185 ? 2.668 16.486 0.160 1.00 98.81 185 ALA A N 1
ATOM 1380 C CA . ALA A 1 185 ? 3.027 15.309 -0.629 1.00 98.81 185 ALA A CA 1
ATOM 1381 C C . ALA A 1 185 ? 4.165 15.608 -1.622 1.00 98.81 185 ALA A C 1
ATOM 1383 O O . ALA A 1 185 ? 5.154 14.872 -1.666 1.00 98.81 185 ALA A O 1
ATOM 1384 N N . LYS A 1 186 ? 4.076 16.728 -2.357 1.00 98.81 186 LYS A N 1
ATOM 1385 C CA . LYS A 1 186 ? 5.124 17.190 -3.283 1.00 98.81 186 LYS A CA 1
ATOM 1386 C C . LYS A 1 186 ? 6.445 17.449 -2.568 1.00 98.81 186 LYS A C 1
ATOM 1388 O O . LYS A 1 186 ? 7.490 17.028 -3.057 1.00 98.81 186 LYS A O 1
ATOM 1393 N N . GLY A 1 187 ? 6.407 18.086 -1.397 1.00 98.81 187 GLY A N 1
ATOM 1394 C CA . GLY A 1 187 ? 7.601 18.333 -0.588 1.00 98.81 187 GLY A CA 1
ATOM 1395 C C . GLY A 1 187 ? 8.300 17.041 -0.148 1.00 98.81 187 GLY A C 1
ATOM 1396 O O . GLY A 1 187 ? 9.525 16.953 -0.223 1.00 98.81 187 GLY A O 1
ATOM 1397 N N . MET A 1 188 ? 7.536 16.016 0.253 1.00 98.81 188 MET A N 1
ATOM 1398 C CA . MET A 1 188 ? 8.098 14.703 0.600 1.00 98.81 188 MET A CA 1
ATOM 1399 C C . MET A 1 188 ? 8.702 14.008 -0.624 1.00 98.81 188 MET A C 1
ATOM 1401 O O . MET A 1 188 ? 9.820 13.500 -0.548 1.00 98.81 188 MET A O 1
ATOM 1405 N N . ALA A 1 189 ? 7.992 14.022 -1.754 1.00 98.88 189 ALA A N 1
ATOM 1406 C CA . ALA A 1 189 ? 8.448 13.419 -3.002 1.00 98.88 189 ALA A CA 1
ATOM 1407 C C . ALA A 1 189 ? 9.736 14.074 -3.530 1.00 98.88 189 ALA A C 1
ATOM 1409 O O . ALA A 1 189 ? 10.697 13.379 -3.859 1.00 98.88 189 ALA A O 1
ATOM 1410 N N . ALA A 1 190 ? 9.793 15.409 -3.542 1.00 98.88 190 ALA A N 1
ATOM 1411 C CA . ALA A 1 190 ? 10.979 16.157 -3.946 1.00 98.88 190 ALA A CA 1
ATOM 1412 C C . ALA A 1 190 ? 12.181 15.832 -3.048 1.00 98.88 190 ALA A C 1
ATOM 1414 O O . ALA A 1 190 ? 13.264 15.538 -3.553 1.00 98.88 190 ALA A O 1
ATOM 1415 N N . ARG A 1 191 ? 11.981 15.800 -1.722 1.00 98.81 191 ARG A N 1
ATOM 1416 C CA . ARG A 1 191 ? 13.057 15.491 -0.772 1.00 98.81 191 ARG A CA 1
ATOM 1417 C C . ARG A 1 191 ? 13.573 14.057 -0.903 1.00 98.81 191 ARG A C 1
ATOM 1419 O O . ARG A 1 191 ? 14.778 13.828 -0.817 1.00 98.81 191 ARG A O 1
ATOM 1426 N N . LEU A 1 192 ? 12.683 13.095 -1.143 1.00 98.69 192 LEU A N 1
ATOM 1427 C CA . LEU A 1 192 ? 13.058 11.705 -1.407 1.00 98.69 192 LEU A CA 1
ATOM 1428 C C . LEU A 1 192 ? 13.956 11.581 -2.647 1.00 98.69 192 LEU A C 1
ATOM 1430 O O . LEU A 1 192 ? 14.931 10.828 -2.622 1.00 98.69 192 LEU A O 1
ATOM 1434 N N . ILE A 1 193 ? 13.641 12.327 -3.712 1.00 98.62 193 ILE A N 1
ATOM 1435 C CA . ILE A 1 193 ? 14.419 12.342 -4.959 1.00 98.62 193 ILE A CA 1
ATOM 1436 C C . ILE A 1 193 ? 15.772 13.036 -4.761 1.00 98.62 193 ILE A C 1
ATOM 1438 O O . ILE A 1 193 ? 16.792 12.544 -5.242 1.00 98.62 193 ILE A O 1
ATOM 1442 N N . GLU A 1 194 ? 15.803 14.155 -4.037 1.00 98.75 194 GLU A N 1
ATOM 1443 C CA . GLU A 1 194 ? 17.040 14.877 -3.715 1.00 98.75 194 GLU A CA 1
ATOM 1444 C C . GLU A 1 194 ? 18.043 13.974 -2.981 1.00 98.75 194 GLU A C 1
ATOM 1446 O O . GLU A 1 194 ? 19.238 13.992 -3.265 1.00 98.75 194 GLU A O 1
ATOM 1451 N N . ARG A 1 195 ? 17.546 13.131 -2.072 1.00 98.62 195 ARG A N 1
ATOM 1452 C CA . ARG A 1 195 ? 18.364 12.277 -1.203 1.00 98.62 195 ARG A CA 1
ATOM 1453 C C . ARG A 1 195 ? 18.469 10.826 -1.662 1.00 98.62 195 ARG A C 1
ATOM 1455 O O . ARG A 1 195 ? 18.723 9.941 -0.851 1.00 98.62 195 ARG A O 1
ATOM 1462 N N . ARG A 1 196 ? 18.299 10.552 -2.957 1.00 97.88 196 ARG A N 1
ATOM 1463 C CA . ARG A 1 196 ? 18.334 9.180 -3.506 1.00 97.88 196 ARG A CA 1
ATOM 1464 C C . ARG A 1 196 ? 19.558 8.369 -3.112 1.00 97.88 196 ARG A C 1
ATOM 1466 O O . ARG A 1 196 ? 19.409 7.201 -2.775 1.00 97.88 196 ARG A O 1
ATOM 1473 N N . ALA A 1 197 ? 20.736 8.988 -3.110 1.00 98.25 197 ALA A N 1
ATOM 1474 C CA . ALA A 1 197 ? 21.985 8.320 -2.746 1.00 98.25 197 ALA A CA 1
ATOM 1475 C C . ALA A 1 197 ? 22.013 7.811 -1.291 1.00 98.25 197 ALA A C 1
ATOM 1477 O O . ALA A 1 197 ? 22.796 6.922 -0.973 1.00 98.25 197 ALA A O 1
ATOM 1478 N N . ASP A 1 198 ? 21.151 8.339 -0.416 1.00 98.50 198 ASP A N 1
ATOM 1479 C CA . ASP A 1 198 ? 21.101 7.961 0.998 1.00 98.50 198 ASP A CA 1
ATOM 1480 C C . ASP A 1 198 ? 20.184 6.760 1.271 1.00 98.50 198 ASP A C 1
ATOM 1482 O O . ASP A 1 198 ? 20.156 6.249 2.397 1.00 98.50 198 ASP A O 1
ATOM 1486 N N . TRP A 1 199 ? 19.409 6.323 0.272 1.00 98.31 199 TRP A N 1
ATOM 1487 C CA . TRP A 1 199 ? 18.446 5.240 0.438 1.00 98.31 199 TRP A CA 1
ATOM 1488 C C . TRP A 1 199 ? 18.445 4.211 -0.694 1.00 98.31 199 TRP A C 1
ATOM 1490 O O . TRP A 1 199 ? 18.388 3.023 -0.395 1.00 98.31 199 TRP A O 1
ATOM 1500 N N . GLU A 1 200 ? 18.544 4.600 -1.967 1.00 97.94 200 GLU A N 1
ATOM 1501 C CA . GLU A 1 200 ? 18.605 3.626 -3.067 1.00 97.94 200 GLU A CA 1
ATOM 1502 C C . GLU A 1 200 ? 19.898 2.799 -2.959 1.00 97.94 200 GLU A C 1
ATOM 1504 O O . GLU A 1 200 ? 20.999 3.346 -2.939 1.00 97.94 200 GLU A O 1
ATOM 1509 N N . GLY A 1 201 ? 19.764 1.476 -2.873 1.00 97.25 201 GLY A N 1
ATOM 1510 C CA . GLY A 1 201 ? 20.866 0.532 -2.671 1.00 97.25 201 GLY A CA 1
ATOM 1511 C C . GLY A 1 201 ? 21.433 0.500 -1.247 1.00 97.25 201 GLY A C 1
ATOM 1512 O O . GLY A 1 201 ? 22.395 -0.222 -0.986 1.00 97.25 201 GLY A O 1
ATOM 1513 N N . VAL A 1 202 ? 20.879 1.279 -0.310 1.00 98.19 202 VAL A N 1
ATOM 1514 C CA . VAL A 1 202 ? 21.395 1.359 1.063 1.00 98.19 202 VAL A CA 1
ATOM 1515 C C . VAL A 1 202 ? 20.670 0.355 1.952 1.00 98.19 202 VAL A C 1
ATOM 1517 O O . VAL A 1 202 ? 19.475 0.487 2.224 1.00 98.19 202 VAL A O 1
ATOM 1520 N N . LEU A 1 203 ? 21.405 -0.643 2.441 1.00 97.75 203 LEU A N 1
ATOM 1521 C CA . LEU A 1 203 ? 20.831 -1.761 3.189 1.00 97.75 203 LEU A CA 1
ATOM 1522 C C . LEU A 1 203 ? 20.127 -1.314 4.479 1.00 97.75 203 LEU A C 1
ATOM 1524 O O . LEU A 1 203 ? 20.662 -0.531 5.268 1.00 97.75 203 LEU A O 1
ATOM 1528 N N . TYR A 1 204 ? 18.950 -1.881 4.727 1.00 96.31 204 TYR A N 1
ATOM 1529 C CA . TYR A 1 204 ? 18.219 -1.790 5.985 1.00 96.31 204 TYR A CA 1
ATOM 1530 C C . TYR A 1 204 ? 18.117 -3.185 6.601 1.00 96.31 204 TYR A C 1
ATOM 1532 O O . TYR A 1 204 ? 17.606 -4.111 5.980 1.00 96.31 204 TYR A O 1
ATOM 1540 N N . GLY A 1 205 ? 18.661 -3.373 7.806 1.00 94.06 205 GLY A N 1
ATOM 1541 C CA . GLY A 1 205 ? 18.680 -4.697 8.443 1.00 94.06 205 GLY A CA 1
ATOM 1542 C C . GLY A 1 205 ? 19.397 -5.782 7.621 1.00 94.06 205 GLY A C 1
ATOM 1543 O O . GLY A 1 205 ? 19.082 -6.954 7.778 1.00 94.06 205 GLY A O 1
ATOM 1544 N N . GLY A 1 206 ? 20.328 -5.397 6.737 1.00 95.44 206 GLY A N 1
ATOM 1545 C CA . GLY A 1 206 ? 21.050 -6.308 5.838 1.00 95.44 206 GLY A CA 1
ATOM 1546 C C . GLY A 1 206 ? 20.404 -6.529 4.465 1.00 95.44 206 GLY A C 1
ATOM 1547 O O . GLY A 1 206 ? 21.019 -7.183 3.629 1.00 95.44 206 GLY A O 1
ATOM 1548 N N . TRP A 1 207 ? 19.229 -5.952 4.208 1.00 95.06 207 TRP A N 1
ATOM 1549 C CA . TRP A 1 207 ? 18.455 -6.159 2.980 1.00 95.06 207 TRP A CA 1
ATOM 1550 C C . TRP A 1 207 ? 18.315 -4.872 2.163 1.00 95.06 207 TRP A C 1
ATOM 1552 O O . TRP A 1 207 ? 18.250 -3.778 2.730 1.00 95.06 207 TRP A O 1
ATOM 1562 N N . ASP A 1 208 ? 18.271 -4.997 0.836 1.00 96.50 208 ASP A N 1
ATOM 1563 C CA . ASP A 1 208 ? 18.025 -3.881 -0.081 1.00 96.50 208 ASP A CA 1
ATOM 1564 C C . ASP A 1 208 ? 16.558 -3.854 -0.527 1.00 96.50 208 ASP A C 1
ATOM 1566 O O . ASP A 1 208 ? 16.138 -4.633 -1.374 1.00 96.50 208 ASP A O 1
ATOM 1570 N N . TYR A 1 209 ? 15.788 -2.902 -0.005 1.00 97.50 209 TYR A N 1
ATOM 1571 C CA . TYR A 1 209 ? 14.367 -2.731 -0.329 1.00 97.50 209 TYR A CA 1
ATOM 1572 C C . TYR A 1 209 ? 14.123 -1.805 -1.531 1.00 97.50 209 TYR A C 1
ATOM 1574 O O . TYR A 1 209 ? 13.008 -1.328 -1.750 1.00 97.50 209 TYR A O 1
ATOM 1582 N N . THR A 1 210 ? 15.149 -1.499 -2.328 1.00 97.69 210 THR A N 1
ATOM 1583 C CA . THR A 1 210 ? 15.025 -0.541 -3.438 1.00 97.69 210 THR A CA 1
ATOM 1584 C C . THR A 1 210 ? 13.977 -0.966 -4.466 1.00 97.69 210 THR A C 1
ATOM 1586 O O . THR A 1 210 ? 13.267 -0.106 -4.994 1.00 97.69 210 THR A O 1
ATOM 1589 N N . ALA A 1 211 ? 13.846 -2.267 -4.744 1.00 97.12 211 ALA A N 1
ATOM 1590 C CA . ALA A 1 211 ? 12.872 -2.781 -5.706 1.00 97.12 211 ALA A CA 1
ATOM 1591 C C . ALA A 1 211 ? 11.427 -2.485 -5.267 1.00 97.12 211 ALA A C 1
ATOM 1593 O O . ALA A 1 211 ? 10.698 -1.791 -5.984 1.00 97.12 211 ALA A O 1
ATOM 1594 N N . VAL A 1 212 ? 11.042 -2.920 -4.062 1.00 97.88 212 VAL A N 1
ATOM 1595 C CA . VAL A 1 212 ? 9.696 -2.689 -3.509 1.00 97.88 212 VAL A CA 1
ATOM 1596 C C . VAL A 1 212 ? 9.408 -1.202 -3.293 1.00 97.88 212 VAL A C 1
ATOM 1598 O O . VAL A 1 212 ? 8.315 -0.723 -3.604 1.00 97.88 212 VAL A O 1
ATOM 1601 N N . SER A 1 213 ? 10.411 -0.431 -2.865 1.00 98.56 213 SER A N 1
ATOM 1602 C CA . SER A 1 213 ? 10.311 1.021 -2.721 1.00 98.56 213 SER A CA 1
ATOM 1603 C C . SER A 1 213 ? 9.992 1.708 -4.047 1.00 98.56 213 SER A C 1
ATOM 1605 O O . SER A 1 213 ? 9.039 2.480 -4.128 1.00 98.56 213 SER A O 1
ATOM 1607 N N . ARG A 1 214 ? 10.736 1.405 -5.120 1.00 98.62 214 ARG A N 1
ATOM 1608 C CA . ARG A 1 214 ? 10.478 1.971 -6.455 1.00 98.62 214 ARG A CA 1
ATOM 1609 C C . ARG A 1 214 ? 9.107 1.565 -6.992 1.00 98.62 214 ARG A C 1
ATOM 1611 O O . ARG A 1 214 ? 8.406 2.404 -7.555 1.00 98.62 214 ARG A O 1
ATOM 1618 N N . ALA A 1 215 ? 8.708 0.312 -6.788 1.00 98.44 215 ALA A N 1
ATOM 1619 C CA . ALA A 1 215 ? 7.401 -0.184 -7.198 1.00 98.44 215 ALA A CA 1
ATOM 1620 C C . ALA A 1 215 ? 6.247 0.554 -6.489 1.00 98.44 215 ALA A C 1
ATOM 1622 O O . ALA A 1 215 ? 5.341 1.069 -7.147 1.00 98.44 215 ALA A O 1
ATOM 1623 N N . SER A 1 216 ? 6.322 0.709 -5.163 1.00 98.44 216 SER A N 1
ATOM 1624 C CA . SER A 1 216 ? 5.324 1.456 -4.383 1.00 98.44 216 SER A CA 1
ATOM 1625 C C . SER A 1 216 ? 5.297 2.947 -4.752 1.00 98.44 216 SER A C 1
ATOM 1627 O O . SER A 1 216 ? 4.224 3.554 -4.845 1.00 98.44 216 SER A O 1
ATOM 1629 N N . LEU A 1 217 ? 6.459 3.541 -5.050 1.00 98.75 217 LEU A N 1
ATOM 1630 C CA . LEU A 1 217 ? 6.562 4.935 -5.489 1.00 98.75 217 LEU A CA 1
ATOM 1631 C C . LEU A 1 217 ? 5.883 5.188 -6.835 1.00 98.75 217 LEU A C 1
ATOM 1633 O O . LEU A 1 217 ? 5.265 6.236 -6.989 1.00 98.75 217 LEU A O 1
ATOM 1637 N N . LEU A 1 218 ? 5.924 4.254 -7.792 1.00 98.62 218 LEU A N 1
ATOM 1638 C CA . LEU A 1 218 ? 5.176 4.401 -9.051 1.00 98.62 218 LEU A CA 1
ATOM 1639 C C . LEU A 1 218 ? 3.678 4.608 -8.802 1.00 98.62 218 LEU A C 1
ATOM 1641 O O . LEU A 1 218 ? 3.052 5.456 -9.441 1.00 98.62 218 LEU A O 1
ATOM 1645 N N . TRP A 1 219 ? 3.112 3.877 -7.840 1.00 97.69 219 TRP A N 1
ATOM 1646 C CA . TRP A 1 219 ? 1.727 4.077 -7.429 1.00 97.69 219 TRP A CA 1
ATOM 1647 C C . TRP A 1 219 ? 1.532 5.435 -6.735 1.00 97.69 219 TRP A C 1
ATOM 1649 O O . TRP A 1 219 ? 0.579 6.150 -7.048 1.00 97.69 219 TRP A O 1
ATOM 1659 N N . ALA A 1 220 ? 2.449 5.837 -5.852 1.00 98.56 220 ALA A N 1
ATOM 1660 C CA . ALA A 1 220 ? 2.369 7.132 -5.176 1.00 98.56 220 ALA A CA 1
ATOM 1661 C C . ALA A 1 220 ? 2.452 8.327 -6.140 1.00 98.56 220 ALA A C 1
ATOM 1663 O O . ALA A 1 220 ? 1.635 9.241 -6.054 1.00 98.56 220 ALA A O 1
ATOM 1664 N N . PHE A 1 221 ? 3.372 8.302 -7.105 1.00 98.62 221 PHE A N 1
ATOM 1665 C CA . PHE A 1 221 ? 3.496 9.353 -8.116 1.00 98.62 221 PHE A CA 1
ATOM 1666 C C . PHE A 1 221 ? 2.292 9.409 -9.055 1.00 98.62 221 PHE A C 1
ATOM 1668 O O . PHE A 1 221 ? 1.887 10.499 -9.451 1.00 98.62 221 PHE A O 1
ATOM 1675 N N . ARG A 1 222 ? 1.668 8.262 -9.361 1.00 97.19 222 ARG A N 1
ATOM 1676 C CA . ARG A 1 222 ? 0.391 8.243 -10.087 1.00 97.19 222 ARG A CA 1
ATOM 1677 C C . ARG A 1 222 ? -0.710 8.964 -9.310 1.00 97.19 222 ARG A C 1
ATOM 1679 O O . ARG A 1 222 ? -1.465 9.709 -9.921 1.00 97.19 222 ARG A O 1
ATOM 1686 N N . ALA A 1 223 ? -0.803 8.748 -7.997 1.00 95.75 223 ALA A N 1
ATOM 1687 C CA . ALA A 1 223 ? -1.773 9.450 -7.156 1.00 95.75 223 ALA A CA 1
ATOM 1688 C C . ALA A 1 223 ? -1.473 10.957 -7.073 1.00 95.75 223 ALA A C 1
ATOM 1690 O O . ALA A 1 223 ? -2.392 11.766 -7.118 1.00 95.75 223 ALA A O 1
ATOM 1691 N N . LEU A 1 224 ? -0.192 11.331 -6.994 1.00 97.44 224 LEU A N 1
ATOM 1692 C CA . LEU A 1 224 ? 0.240 12.729 -6.933 1.00 97.44 224 LEU A CA 1
ATOM 1693 C C . LEU A 1 224 ? -0.018 13.502 -8.237 1.00 97.44 224 LEU A C 1
ATOM 1695 O O . LEU A 1 224 ? -0.273 14.702 -8.178 1.00 97.44 224 LEU A O 1
ATOM 1699 N N . ALA A 1 225 ? 0.050 12.819 -9.386 1.00 96.44 225 ALA A N 1
ATOM 1700 C CA . ALA A 1 225 ? -0.263 13.350 -10.716 1.00 96.44 225 ALA A CA 1
ATOM 1701 C C . ALA A 1 225 ? 0.453 14.677 -11.055 1.00 96.44 225 ALA A C 1
ATOM 1703 O O . ALA A 1 225 ? -0.136 15.580 -11.648 1.00 96.44 225 ALA A O 1
ATOM 1704 N N . ASP A 1 226 ? 1.731 14.795 -10.681 1.00 97.31 226 ASP A N 1
ATOM 1705 C CA . ASP A 1 226 ? 2.549 15.986 -10.929 1.00 97.31 226 ASP A CA 1
ATOM 1706 C C . ASP A 1 226 ? 3.683 15.689 -11.922 1.00 97.31 226 ASP A C 1
ATOM 1708 O O . ASP A 1 226 ? 4.574 14.877 -11.652 1.00 97.31 226 ASP A O 1
ATOM 1712 N N . SER A 1 227 ? 3.661 16.393 -13.058 1.00 97.88 227 SER A N 1
ATOM 1713 C CA . SER A 1 227 ? 4.625 16.244 -14.152 1.00 97.88 227 SER A CA 1
ATOM 1714 C C . SER A 1 227 ? 6.058 16.634 -13.779 1.00 97.88 227 SER A C 1
ATOM 1716 O O . SER A 1 227 ? 7.003 16.237 -14.459 1.00 97.88 227 SER A O 1
ATOM 1718 N N . ALA A 1 228 ? 6.266 17.380 -12.686 1.00 98.12 228 ALA A N 1
ATOM 1719 C CA . ALA A 1 228 ? 7.604 17.704 -12.190 1.00 98.12 228 ALA A CA 1
ATOM 1720 C C . ALA A 1 228 ? 8.435 16.449 -11.858 1.00 98.12 228 ALA A C 1
ATOM 1722 O O . ALA A 1 228 ? 9.665 16.510 -11.825 1.00 98.12 228 ALA A O 1
ATOM 1723 N N . PHE A 1 229 ? 7.779 15.303 -11.642 1.00 98.44 229 PHE A N 1
ATOM 1724 C CA . PHE A 1 229 ? 8.429 14.039 -11.306 1.00 98.44 229 PHE A CA 1
ATOM 1725 C C . PHE A 1 229 ? 8.535 13.055 -12.481 1.00 98.44 229 PHE A C 1
ATOM 1727 O O . PHE A 1 229 ? 9.102 11.976 -12.303 1.00 98.44 229 PHE A O 1
ATOM 1734 N N . ASP A 1 230 ? 8.061 13.406 -13.683 1.00 98.25 230 ASP A N 1
ATOM 1735 C CA . ASP A 1 230 ? 7.949 12.480 -14.823 1.00 98.25 230 ASP A CA 1
ATOM 1736 C C . ASP A 1 230 ? 9.274 11.810 -15.201 1.00 98.25 230 ASP A C 1
ATOM 1738 O O . ASP A 1 230 ? 9.310 10.608 -15.475 1.00 98.25 230 ASP A O 1
ATOM 1742 N N . ALA A 1 231 ? 10.383 12.555 -15.163 1.00 98.38 231 ALA A N 1
ATOM 1743 C CA . ALA A 1 231 ? 11.707 12.015 -15.465 1.00 98.38 231 ALA A CA 1
ATOM 1744 C C . ALA A 1 231 ? 12.115 10.908 -14.476 1.00 98.38 231 ALA A C 1
ATOM 1746 O O . ALA A 1 231 ? 12.588 9.844 -14.882 1.00 98.38 231 ALA A O 1
ATOM 1747 N N . TYR A 1 232 ? 11.887 11.128 -13.177 1.00 98.44 232 TYR A N 1
ATOM 1748 C CA . TYR A 1 232 ? 12.183 10.129 -12.153 1.00 98.44 232 TYR A CA 1
ATOM 1749 C C . TYR A 1 232 ? 11.218 8.944 -12.232 1.00 98.44 232 TYR A C 1
ATOM 1751 O O . TYR A 1 232 ? 11.649 7.794 -12.174 1.00 98.44 232 TYR A O 1
ATOM 1759 N N . VAL A 1 233 ? 9.929 9.210 -12.451 1.00 98.62 233 VAL A N 1
ATOM 1760 C CA . VAL A 1 233 ? 8.898 8.185 -12.652 1.00 98.62 233 VAL A CA 1
ATOM 1761 C C . VAL A 1 233 ? 9.246 7.281 -13.838 1.00 98.62 233 VAL A C 1
ATOM 1763 O O . VAL A 1 233 ? 9.154 6.059 -13.728 1.00 98.62 233 VAL A O 1
ATOM 1766 N N . ALA A 1 234 ? 9.688 7.847 -14.964 1.00 98.38 234 ALA A N 1
ATOM 1767 C CA . ALA A 1 234 ? 10.145 7.078 -16.117 1.00 98.38 234 ALA A CA 1
ATOM 1768 C C . ALA A 1 234 ? 11.373 6.218 -15.780 1.00 98.38 234 ALA A C 1
ATOM 1770 O O . ALA A 1 234 ? 11.395 5.034 -16.119 1.00 98.38 234 ALA A O 1
ATOM 1771 N N . GLN A 1 235 ? 12.352 6.781 -15.064 1.00 98.50 235 GLN A N 1
ATOM 1772 C CA . GLN A 1 235 ? 13.548 6.058 -14.631 1.00 98.50 235 GLN A CA 1
ATOM 1773 C C . GLN A 1 235 ? 13.203 4.853 -13.746 1.00 98.50 235 GLN A C 1
ATOM 1775 O O . GLN A 1 235 ? 13.632 3.735 -14.038 1.00 98.50 235 GLN A O 1
ATOM 1780 N N . ILE A 1 236 ? 12.430 5.049 -12.673 1.00 98.56 236 ILE A N 1
ATOM 1781 C CA . ILE A 1 236 ? 12.107 3.951 -11.753 1.00 98.56 236 ILE A CA 1
ATOM 1782 C C . ILE A 1 236 ? 11.165 2.933 -12.396 1.00 98.56 236 ILE A C 1
ATOM 1784 O O . ILE A 1 236 ? 11.287 1.751 -12.101 1.00 98.56 236 ILE A O 1
ATOM 1788 N N . ARG A 1 237 ? 10.297 3.341 -13.335 1.00 98.62 237 ARG A N 1
ATOM 1789 C CA . ARG A 1 237 ? 9.474 2.406 -14.118 1.00 98.62 237 ARG A CA 1
ATOM 1790 C C . ARG A 1 237 ? 10.330 1.447 -14.933 1.00 98.62 237 ARG A C 1
ATOM 1792 O O . ARG A 1 237 ? 10.081 0.247 -14.900 1.00 98.62 237 ARG A O 1
ATOM 1799 N N . GLN A 1 238 ? 11.339 1.963 -15.635 1.00 98.50 238 GLN A N 1
ATOM 1800 C CA . GLN A 1 238 ? 12.272 1.125 -16.393 1.00 98.50 238 GLN A CA 1
ATOM 1801 C C . GLN A 1 238 ? 13.069 0.198 -15.473 1.00 98.50 238 GLN A C 1
ATOM 1803 O O . GLN A 1 238 ? 13.231 -0.977 -15.784 1.00 98.50 238 GLN A O 1
ATOM 1808 N N . ALA A 1 239 ? 13.506 0.695 -14.312 1.00 98.31 239 ALA A N 1
ATOM 1809 C CA . ALA A 1 239 ? 14.209 -0.126 -13.332 1.00 98.31 239 ALA A CA 1
ATOM 1810 C C . ALA A 1 239 ? 13.331 -1.259 -12.771 1.00 98.31 239 ALA A C 1
ATOM 1812 O O . ALA A 1 239 ? 13.798 -2.387 -12.674 1.00 98.31 239 ALA A O 1
ATOM 1813 N N . VAL A 1 240 ? 12.065 -0.979 -12.434 1.00 98.62 240 VAL A N 1
ATOM 1814 C CA . VAL A 1 240 ? 11.121 -2.006 -11.965 1.00 98.62 240 VAL A CA 1
ATOM 1815 C C . VAL A 1 240 ? 10.854 -3.016 -13.080 1.00 98.62 240 VAL A C 1
ATOM 1817 O O . VAL A 1 240 ? 10.946 -4.209 -12.830 1.00 98.62 240 VAL A O 1
ATOM 1820 N N . LEU A 1 241 ? 10.612 -2.582 -14.321 1.00 98.31 241 LEU A N 1
ATOM 1821 C CA . LEU A 1 241 ? 10.420 -3.508 -15.446 1.00 98.31 241 LEU A CA 1
ATOM 1822 C C . LEU A 1 241 ? 11.623 -4.425 -15.678 1.00 98.31 241 LEU A C 1
ATOM 1824 O O . LEU A 1 241 ? 11.452 -5.629 -15.831 1.00 98.31 241 LEU A O 1
ATOM 1828 N N . GLY A 1 242 ? 12.831 -3.861 -15.685 1.00 98.19 242 GLY A N 1
ATOM 1829 C CA . GLY A 1 242 ? 14.061 -4.623 -15.902 1.00 98.19 242 GLY A CA 1
ATOM 1830 C C . GLY A 1 242 ? 14.411 -5.587 -14.765 1.00 98.19 242 GLY A C 1
ATOM 1831 O O . GLY A 1 242 ? 15.252 -6.457 -14.962 1.00 98.19 242 GLY A O 1
ATOM 1832 N N . ALA A 1 243 ? 13.782 -5.441 -13.596 1.00 98.06 243 ALA A N 1
ATOM 1833 C CA . ALA A 1 243 ? 13.992 -6.301 -12.434 1.00 98.06 243 ALA A CA 1
ATOM 1834 C C . ALA A 1 243 ? 13.025 -7.497 -12.362 1.00 98.06 243 ALA A C 1
ATOM 1836 O O . ALA A 1 243 ? 13.132 -8.286 -11.424 1.00 98.06 243 ALA A O 1
ATOM 1837 N N . GLN A 1 244 ? 12.082 -7.634 -13.304 1.00 98.56 244 GLN A N 1
ATOM 1838 C CA . GLN A 1 244 ? 11.156 -8.768 -13.306 1.00 98.56 244 GLN A CA 1
ATOM 1839 C C . GLN A 1 244 ? 11.907 -10.081 -13.577 1.00 98.56 244 GLN A C 1
ATOM 1841 O O . GLN A 1 244 ? 12.663 -10.189 -14.545 1.00 98.56 244 GLN A O 1
ATOM 1846 N N . GLY A 1 245 ? 11.676 -11.084 -12.731 1.00 98.12 245 GLY A N 1
ATOM 1847 C CA . GLY A 1 245 ? 12.194 -12.437 -12.888 1.00 98.12 245 GLY A CA 1
ATOM 1848 C C . GLY A 1 245 ? 11.561 -13.186 -14.064 1.00 98.12 245 GLY A C 1
ATOM 1849 O O . GLY A 1 245 ? 10.513 -12.809 -14.592 1.00 98.12 245 GLY A O 1
ATOM 1850 N N . LEU A 1 246 ? 12.199 -14.287 -14.475 1.00 96.56 246 LEU A N 1
ATOM 1851 C CA . LEU A 1 246 ? 11.703 -15.144 -15.565 1.00 96.56 246 LEU A CA 1
ATOM 1852 C C . LEU A 1 246 ? 10.371 -15.831 -15.232 1.00 96.56 246 LEU A C 1
ATOM 1854 O O . LEU A 1 246 ? 9.605 -16.154 -16.134 1.00 96.56 246 LEU A O 1
ATOM 1858 N N . ASP A 1 247 ? 10.108 -16.050 -13.948 1.00 95.75 247 ASP A N 1
ATOM 1859 C CA . ASP A 1 247 ? 8.854 -16.571 -13.404 1.00 95.75 247 ASP A CA 1
ATOM 1860 C C . ASP A 1 247 ? 7.734 -15.516 -13.363 1.00 95.75 247 ASP A C 1
ATOM 1862 O O . ASP A 1 247 ? 6.590 -15.854 -13.083 1.00 95.75 247 ASP A O 1
ATOM 1866 N N . GLY A 1 248 ? 8.042 -14.249 -13.662 1.00 96.88 248 GLY A N 1
ATOM 1867 C CA . GLY A 1 248 ? 7.095 -13.137 -13.632 1.00 96.88 248 GLY A CA 1
ATOM 1868 C C . GLY A 1 248 ? 7.024 -12.390 -12.301 1.00 96.88 248 GLY A C 1
ATOM 1869 O O . GLY A 1 248 ? 6.312 -11.384 -12.231 1.00 96.88 248 GLY A O 1
ATOM 1870 N N . SER A 1 249 ? 7.757 -12.833 -11.279 1.00 98.19 249 SER A N 1
ATOM 1871 C CA . SER A 1 249 ? 7.799 -12.201 -9.960 1.00 98.19 249 SER A CA 1
ATOM 1872 C C . SER A 1 249 ? 8.880 -11.117 -9.869 1.00 98.19 249 SER A C 1
ATOM 1874 O O . SER A 1 249 ? 9.638 -10.873 -10.813 1.00 98.19 249 SER A O 1
ATOM 1876 N N . TRP A 1 250 ? 8.953 -10.444 -8.723 1.00 98.06 250 TRP A N 1
ATOM 1877 C CA . TRP A 1 250 ? 10.065 -9.573 -8.347 1.00 98.06 250 TRP A CA 1
ATOM 1878 C C . TRP A 1 250 ? 10.727 -10.081 -7.074 1.00 98.06 250 TRP A C 1
ATOM 1880 O O . TRP A 1 250 ? 10.108 -10.787 -6.286 1.00 98.06 250 TRP A O 1
ATOM 1890 N N . ASP A 1 251 ? 11.994 -9.702 -6.897 1.00 95.25 251 ASP A N 1
ATOM 1891 C CA . ASP A 1 251 ? 12.798 -10.020 -5.711 1.00 95.25 251 ASP A CA 1
ATOM 1892 C C . ASP A 1 251 ? 12.777 -11.515 -5.346 1.00 95.25 251 ASP A C 1
ATOM 1894 O O . ASP A 1 251 ? 12.519 -11.917 -4.219 1.00 95.25 251 ASP A O 1
ATOM 1898 N N . MET A 1 252 ? 13.041 -12.356 -6.354 1.00 93.50 252 MET A N 1
ATOM 1899 C CA . MET A 1 252 ? 13.158 -13.815 -6.210 1.00 93.50 252 MET A CA 1
ATOM 1900 C C . MET A 1 252 ? 11.875 -14.509 -5.716 1.00 93.50 252 MET A C 1
ATOM 1902 O O . MET A 1 252 ? 11.947 -15.445 -4.921 1.00 93.50 252 MET A O 1
ATOM 1906 N N . GLY A 1 253 ? 10.707 -14.093 -6.211 1.00 94.69 253 GLY A N 1
ATOM 1907 C CA . GLY A 1 253 ? 9.426 -14.699 -5.833 1.00 94.69 253 GLY A CA 1
ATOM 1908 C C . GLY A 1 253 ? 8.734 -14.016 -4.657 1.00 94.69 253 GLY A C 1
ATOM 1909 O O . GLY A 1 253 ? 7.782 -14.573 -4.114 1.00 94.69 253 GLY A O 1
ATOM 1910 N N . ASP A 1 254 ? 9.181 -12.829 -4.247 1.00 95.44 254 ASP A N 1
ATOM 1911 C CA . ASP A 1 254 ? 8.572 -12.110 -3.134 1.00 95.44 254 ASP A CA 1
ATOM 1912 C C . ASP A 1 254 ? 7.174 -11.586 -3.506 1.00 95.44 254 ASP A C 1
ATOM 1914 O O . ASP A 1 254 ? 6.987 -10.811 -4.456 1.00 95.44 254 ASP A O 1
ATOM 1918 N N . TYR A 1 255 ? 6.161 -12.015 -2.750 1.00 97.12 255 TYR A N 1
ATOM 1919 C CA . TYR A 1 255 ? 4.762 -11.675 -3.022 1.00 97.12 255 TYR A CA 1
ATOM 1920 C C . TYR A 1 255 ? 4.473 -10.190 -2.803 1.00 97.12 255 TYR A C 1
ATOM 1922 O O . TYR A 1 255 ? 3.751 -9.591 -3.602 1.00 97.12 255 TYR A O 1
ATOM 1930 N N . GLN A 1 256 ? 5.053 -9.586 -1.762 1.00 95.44 256 GLN A N 1
ATOM 1931 C CA . GLN A 1 256 ? 4.854 -8.172 -1.446 1.00 95.44 256 GLN A CA 1
ATOM 1932 C C . GLN A 1 256 ? 5.412 -7.283 -2.563 1.00 95.44 256 GLN A C 1
ATOM 1934 O O . GLN A 1 256 ? 4.709 -6.437 -3.122 1.00 95.44 256 GLN A O 1
ATOM 1939 N N . THR A 1 257 ? 6.666 -7.504 -2.945 1.00 97.56 257 THR A N 1
ATOM 1940 C CA . THR A 1 257 ? 7.338 -6.771 -4.018 1.00 97.56 257 THR A CA 1
ATOM 1941 C C . THR A 1 257 ? 6.608 -6.958 -5.341 1.00 97.56 257 THR A C 1
ATOM 1943 O O . THR A 1 257 ? 6.372 -5.980 -6.055 1.00 97.56 257 THR A O 1
ATOM 1946 N N . THR A 1 258 ? 6.173 -8.183 -5.644 1.00 98.50 258 THR A N 1
ATOM 1947 C CA . THR A 1 258 ? 5.384 -8.476 -6.847 1.00 98.50 258 THR A CA 1
ATOM 1948 C C . THR A 1 258 ? 4.038 -7.744 -6.841 1.00 98.50 258 THR A C 1
ATOM 1950 O O . THR A 1 258 ? 3.646 -7.165 -7.857 1.00 98.50 258 THR A O 1
ATOM 1953 N N . ALA A 1 259 ? 3.347 -7.684 -5.701 1.00 98.38 259 ALA A N 1
ATOM 1954 C CA . ALA A 1 259 ? 2.087 -6.961 -5.568 1.00 98.38 259 ALA A CA 1
ATOM 1955 C C . ALA A 1 259 ? 2.262 -5.449 -5.794 1.00 98.38 259 ALA A C 1
ATOM 1957 O O . ALA A 1 259 ? 1.518 -4.841 -6.571 1.00 98.38 259 ALA A O 1
ATOM 1958 N N . TYR A 1 260 ? 3.286 -4.834 -5.194 1.00 98.50 260 TYR A N 1
ATOM 1959 C CA . TYR A 1 260 ? 3.586 -3.421 -5.443 1.00 98.50 260 TYR A CA 1
ATOM 1960 C C . TYR A 1 260 ? 4.026 -3.163 -6.885 1.00 98.50 260 TYR A C 1
ATOM 1962 O O . TYR A 1 260 ? 3.670 -2.124 -7.445 1.00 98.50 260 TYR A O 1
ATOM 1970 N N . ALA A 1 261 ? 4.758 -4.089 -7.514 1.00 98.62 261 ALA A N 1
ATOM 1971 C CA . ALA A 1 261 ? 5.130 -3.976 -8.921 1.00 98.62 261 ALA A CA 1
ATOM 1972 C C . ALA A 1 261 ? 3.885 -3.967 -9.817 1.00 98.62 261 ALA A C 1
ATOM 1974 O O . ALA A 1 261 ? 3.765 -3.096 -10.678 1.00 98.62 261 ALA A O 1
ATOM 1975 N N . VAL A 1 262 ? 2.904 -4.837 -9.556 1.00 98.38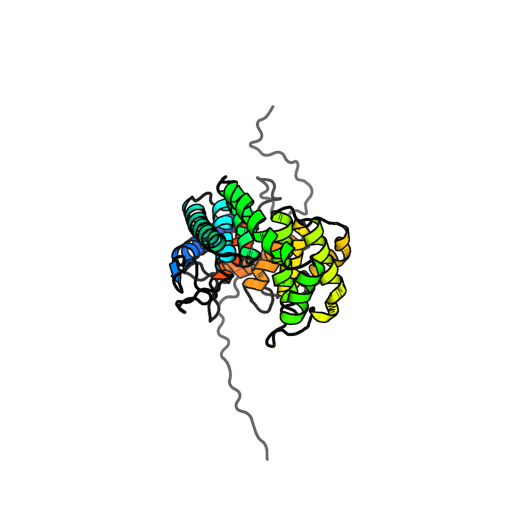 262 VAL A N 1
ATOM 1976 C CA . VAL A 1 262 ? 1.600 -4.815 -10.240 1.00 98.38 262 VAL A CA 1
ATOM 1977 C C . VAL A 1 262 ? 0.898 -3.470 -10.031 1.00 98.38 262 VAL A C 1
ATOM 1979 O O . VAL A 1 262 ? 0.540 -2.807 -11.006 1.00 98.38 262 VAL A O 1
ATOM 1982 N N . LEU A 1 263 ? 0.747 -3.014 -8.782 1.00 97.88 263 LEU A N 1
ATOM 1983 C CA . LEU A 1 263 ? 0.087 -1.740 -8.457 1.00 97.88 263 LEU A CA 1
ATOM 1984 C C . LEU A 1 263 ? 0.763 -0.533 -9.129 1.00 97.88 263 LEU A C 1
ATOM 1986 O O . LEU A 1 263 ? 0.078 0.405 -9.559 1.00 97.88 263 LEU A O 1
ATOM 1990 N N . GLY A 1 264 ? 2.092 -0.557 -9.238 1.00 97.44 264 GLY A N 1
ATOM 1991 C CA . GLY A 1 264 ? 2.905 0.479 -9.869 1.00 97.44 264 GLY A CA 1
ATOM 1992 C C . GLY A 1 264 ? 2.892 0.445 -11.401 1.00 97.44 264 GLY A C 1
ATOM 1993 O O . GLY A 1 264 ? 2.892 1.505 -12.027 1.00 97.44 264 GLY A O 1
ATOM 1994 N N . LEU A 1 265 ? 2.850 -0.743 -12.014 1.00 97.25 265 LEU A N 1
ATOM 1995 C CA . LEU A 1 265 ? 2.967 -0.934 -13.467 1.00 97.25 265 LEU A CA 1
ATOM 1996 C C . LEU A 1 265 ? 1.627 -1.052 -14.201 1.00 97.25 265 LEU A C 1
ATOM 1998 O O . LEU A 1 265 ? 1.599 -0.870 -15.415 1.00 97.25 265 LEU A O 1
ATOM 2002 N N . VAL A 1 266 ? 0.513 -1.295 -13.499 1.00 93.75 266 VAL A N 1
ATOM 2003 C CA . VAL A 1 266 ? -0.822 -1.433 -14.119 1.00 93.75 266 VAL A CA 1
ATOM 2004 C C . VAL A 1 266 ? -1.260 -0.194 -14.915 1.00 93.75 266 VAL A C 1
ATOM 2006 O O . VAL A 1 266 ? -2.122 -0.292 -15.790 1.00 93.75 266 VAL A O 1
ATOM 2009 N N . LEU A 1 267 ? -0.666 0.976 -14.640 1.00 89.56 267 LEU A N 1
ATOM 2010 C CA . LEU A 1 267 ? -0.887 2.212 -15.392 1.00 89.56 267 LEU A CA 1
ATOM 2011 C C . LEU A 1 267 ? 0.429 2.983 -15.632 1.00 89.56 267 LEU A C 1
ATOM 2013 O O . LEU A 1 267 ? 1.258 3.065 -14.721 1.00 89.56 267 LEU A O 1
ATOM 2017 N N . PRO A 1 268 ? 0.598 3.631 -16.804 1.00 89.94 268 PRO A N 1
ATOM 2018 C CA . PRO A 1 268 ? -0.323 3.630 -17.950 1.00 89.94 268 PRO A CA 1
ATOM 2019 C C . PRO A 1 268 ? -0.364 2.266 -18.657 1.00 89.94 268 PRO A C 1
ATOM 2021 O O . PRO A 1 268 ? 0.536 1.452 -18.496 1.00 89.94 268 PRO A O 1
ATOM 2024 N N . ARG A 1 269 ? -1.402 1.998 -19.454 1.00 85.56 269 ARG A N 1
ATOM 2025 C CA . ARG A 1 269 ? -1.514 0.724 -20.183 1.00 85.56 269 ARG A CA 1
ATOM 2026 C C . ARG A 1 269 ? -0.757 0.796 -21.498 1.00 85.56 269 ARG A C 1
ATOM 2028 O O . ARG A 1 269 ? -1.265 1.321 -22.483 1.00 85.56 269 ARG A O 1
ATOM 2035 N N . THR A 1 270 ? 0.459 0.270 -21.508 1.00 89.38 270 THR A N 1
ATOM 2036 C CA . THR A 1 270 ? 1.216 0.015 -22.740 1.00 89.38 270 THR A CA 1
ATOM 2037 C C . THR A 1 270 ? 1.363 -1.493 -22.938 1.00 89.38 270 THR A C 1
ATOM 2039 O O . THR A 1 270 ? 1.289 -2.227 -21.951 1.00 89.38 270 THR A O 1
ATOM 2042 N N . PRO A 1 271 ? 1.602 -1.985 -24.169 1.00 89.38 271 PRO A N 1
ATOM 2043 C CA . PRO A 1 271 ? 1.784 -3.418 -24.406 1.00 89.38 271 PRO A CA 1
ATOM 2044 C C . PRO A 1 271 ? 2.864 -4.051 -23.516 1.00 89.38 271 PRO A C 1
ATOM 2046 O O . PRO A 1 271 ? 2.640 -5.109 -22.942 1.00 89.38 271 PRO A O 1
ATOM 2049 N N . VAL A 1 272 ? 3.996 -3.361 -23.326 1.00 90.81 272 VAL A N 1
ATOM 2050 C CA . VAL A 1 272 ? 5.112 -3.831 -22.484 1.00 90.81 272 VAL A CA 1
ATOM 2051 C C . VAL A 1 272 ? 4.706 -3.948 -21.012 1.00 90.81 272 VAL A C 1
ATOM 2053 O O . VAL A 1 272 ? 5.042 -4.924 -20.348 1.00 90.81 272 VAL A O 1
ATOM 2056 N N . LEU A 1 273 ? 3.972 -2.959 -20.492 1.00 93.38 273 LEU A N 1
ATOM 2057 C CA . LEU A 1 273 ? 3.510 -2.965 -19.102 1.00 93.38 273 LEU A CA 1
ATOM 2058 C C . LEU A 1 273 ? 2.423 -4.017 -18.874 1.00 93.38 273 LEU A C 1
ATOM 2060 O O . LEU A 1 273 ? 2.452 -4.718 -17.866 1.00 93.38 273 LEU A O 1
ATOM 2064 N N . ALA A 1 274 ? 1.495 -4.155 -19.823 1.00 90.31 274 ALA A N 1
ATOM 2065 C CA . ALA A 1 274 ? 0.437 -5.157 -19.770 1.00 90.31 274 ALA A CA 1
ATOM 2066 C C . ALA A 1 274 ? 1.007 -6.583 -19.764 1.00 90.31 274 ALA A C 1
ATOM 2068 O O . ALA A 1 274 ? 0.564 -7.410 -18.974 1.00 90.31 274 ALA A O 1
ATOM 2069 N N . ASP A 1 275 ? 2.019 -6.848 -20.590 1.00 90.38 275 ASP A N 1
ATOM 2070 C CA . ASP A 1 275 ? 2.722 -8.131 -20.648 1.00 90.38 275 ASP A CA 1
ATOM 2071 C C . ASP A 1 275 ? 3.473 -8.446 -19.337 1.00 90.38 275 ASP A C 1
ATOM 2073 O O . ASP A 1 275 ? 3.331 -9.536 -18.780 1.00 90.38 275 ASP A O 1
ATOM 2077 N N . ALA A 1 276 ? 4.186 -7.469 -18.762 1.00 95.44 276 ALA A N 1
ATOM 2078 C CA . ALA A 1 276 ? 4.828 -7.632 -17.454 1.00 95.44 276 ALA A CA 1
ATOM 2079 C C . ALA A 1 276 ? 3.814 -7.939 -16.338 1.00 95.44 276 ALA A C 1
ATOM 2081 O O . ALA A 1 276 ? 4.011 -8.860 -15.546 1.00 95.44 276 ALA A O 1
ATOM 2082 N N . VAL A 1 277 ? 2.700 -7.207 -16.299 1.00 95.44 277 VAL A N 1
ATOM 2083 C CA . VAL A 1 277 ? 1.626 -7.413 -15.320 1.00 95.44 277 VAL A CA 1
ATOM 2084 C C . VAL A 1 277 ? 0.916 -8.761 -15.524 1.00 95.44 277 VAL A C 1
ATOM 2086 O O . VAL A 1 277 ? 0.558 -9.412 -14.545 1.00 95.44 277 VAL A O 1
ATOM 2089 N N . ALA A 1 278 ? 0.755 -9.228 -16.765 1.00 92.31 278 ALA A N 1
ATOM 2090 C CA . ALA A 1 278 ? 0.178 -10.539 -17.059 1.00 92.31 278 ALA A CA 1
ATOM 2091 C C . ALA A 1 278 ? 1.068 -11.696 -16.571 1.00 92.31 278 ALA A C 1
ATOM 2093 O O . ALA A 1 278 ? 0.555 -12.673 -16.026 1.00 92.31 278 ALA A O 1
ATOM 2094 N N . ARG A 1 279 ? 2.398 -11.576 -16.691 1.00 95.25 279 ARG A N 1
ATOM 2095 C CA . ARG A 1 279 ? 3.329 -12.547 -16.088 1.00 95.25 279 ARG A CA 1
ATOM 2096 C C . ARG A 1 279 ? 3.261 -12.553 -14.563 1.00 95.25 279 ARG A C 1
ATOM 2098 O O . ARG A 1 279 ? 3.256 -13.621 -13.963 1.00 95.25 279 ARG A O 1
ATOM 2105 N N . ALA A 1 280 ? 3.147 -11.378 -13.947 1.00 97.25 280 ALA A N 1
ATOM 2106 C CA . ALA A 1 280 ? 2.960 -11.257 -12.503 1.00 97.25 280 ALA A CA 1
ATOM 2107 C C . ALA A 1 280 ? 1.660 -11.933 -12.038 1.00 97.25 280 ALA A C 1
ATOM 2109 O O . ALA A 1 280 ? 1.639 -12.619 -11.020 1.00 97.25 280 ALA A O 1
ATOM 2110 N N . TRP A 1 281 ? 0.577 -11.771 -12.809 1.00 96.00 281 TRP A N 1
ATOM 2111 C CA . TRP A 1 281 ? -0.677 -12.484 -12.576 1.00 96.00 281 TRP A CA 1
ATOM 2112 C C . TRP A 1 281 ? -0.484 -14.002 -12.638 1.00 96.00 281 TRP A C 1
ATOM 2114 O O . TRP A 1 281 ? -0.918 -14.689 -11.719 1.00 96.00 281 TRP A O 1
ATOM 2124 N N . ALA A 1 282 ? 0.187 -14.520 -13.671 1.00 95.25 282 ALA A N 1
ATOM 2125 C CA . ALA A 1 282 ? 0.448 -15.954 -13.789 1.00 95.25 282 ALA A CA 1
ATOM 2126 C C . ALA A 1 282 ? 1.212 -16.493 -12.569 1.00 95.25 282 ALA A C 1
ATOM 2128 O O . ALA A 1 282 ? 0.784 -17.481 -11.980 1.00 95.25 282 ALA A O 1
ATOM 2129 N N . PHE A 1 283 ? 2.261 -15.787 -12.129 1.00 97.25 283 PHE A N 1
ATOM 2130 C CA . PHE A 1 283 ? 2.987 -16.114 -10.902 1.00 97.25 283 PHE A CA 1
ATOM 2131 C C . PHE A 1 283 ? 2.060 -16.180 -9.680 1.00 97.25 283 PHE A C 1
ATOM 2133 O O . PHE A 1 283 ? 1.978 -17.221 -9.034 1.00 97.25 283 PHE A O 1
ATOM 2140 N N . LEU A 1 284 ? 1.315 -15.103 -9.394 1.00 97.25 284 LEU A N 1
ATOM 2141 C CA . LEU A 1 284 ? 0.433 -15.028 -8.222 1.00 97.25 284 LEU A CA 1
ATOM 2142 C C . LEU A 1 284 ? -0.682 -16.081 -8.260 1.00 97.25 284 LEU A C 1
ATOM 2144 O O . LEU A 1 284 ? -1.057 -16.624 -7.222 1.00 97.25 284 LEU A O 1
ATOM 2148 N N . ARG A 1 285 ? -1.229 -16.375 -9.441 1.00 95.81 285 ARG A N 1
ATOM 2149 C CA . ARG A 1 285 ? -2.237 -17.421 -9.631 1.00 95.81 285 ARG A CA 1
ATOM 2150 C C . ARG A 1 285 ? -1.661 -18.795 -9.303 1.00 95.81 285 ARG A C 1
ATOM 2152 O O . ARG A 1 285 ? -2.275 -19.543 -8.546 1.00 95.81 285 ARG A O 1
ATOM 2159 N N . ASP A 1 286 ? -0.497 -19.109 -9.864 1.00 95.19 286 ASP A N 1
ATOM 2160 C CA . ASP A 1 286 ? 0.116 -20.435 -9.769 1.00 95.19 286 ASP A CA 1
ATOM 2161 C C . ASP A 1 286 ? 0.741 -20.682 -8.384 1.00 95.19 286 ASP A C 1
ATOM 2163 O O . ASP A 1 286 ? 0.898 -21.829 -7.968 1.00 95.19 286 ASP A O 1
ATOM 2167 N N . SER A 1 287 ? 1.041 -19.615 -7.639 1.00 95.56 287 SER A N 1
ATOM 2168 C CA . SER A 1 287 ? 1.564 -19.672 -6.273 1.00 95.56 287 SER A CA 1
ATOM 2169 C C . SER A 1 287 ? 0.487 -19.640 -5.181 1.00 95.56 287 SER A C 1
ATOM 2171 O O . SER A 1 287 ? 0.816 -19.750 -3.999 1.00 95.56 287 SER A O 1
ATOM 2173 N N . GLN A 1 288 ? -0.789 -19.427 -5.527 1.00 95.88 288 GLN A N 1
ATOM 2174 C CA . GLN A 1 288 ? -1.856 -19.377 -4.529 1.00 95.88 288 GLN A CA 1
ATOM 2175 C C . GLN A 1 288 ? -2.030 -20.759 -3.884 1.00 95.88 288 GLN A C 1
ATOM 2177 O O . GLN A 1 288 ? -2.228 -21.770 -4.557 1.00 95.88 288 GLN A O 1
ATOM 2182 N N . THR A 1 289 ? -1.987 -20.808 -2.555 1.00 94.38 289 THR A N 1
ATOM 2183 C CA . THR A 1 289 ? -2.202 -22.051 -1.805 1.00 94.38 289 THR A CA 1
ATOM 2184 C C . THR A 1 289 ? -3.634 -22.567 -1.978 1.00 94.38 289 THR A C 1
ATOM 2186 O O . THR A 1 289 ? -4.557 -21.808 -2.277 1.00 94.38 289 THR A O 1
ATOM 2189 N N . LEU A 1 290 ? -3.863 -23.855 -1.693 1.00 91.12 290 LEU A N 1
ATOM 2190 C CA . LEU A 1 290 ? -5.214 -24.441 -1.702 1.00 91.12 290 LEU A CA 1
ATOM 2191 C C . LEU A 1 290 ? -6.184 -23.737 -0.739 1.00 91.12 290 LEU A C 1
ATOM 2193 O O . LEU A 1 290 ? -7.388 -23.734 -0.979 1.00 91.12 290 LEU A O 1
ATOM 2197 N N . ALA A 1 291 ? -5.665 -23.129 0.331 1.00 90.81 291 ALA A N 1
ATOM 2198 C CA . ALA A 1 291 ? -6.454 -22.345 1.275 1.00 90.81 291 ALA A CA 1
ATOM 2199 C C . ALA A 1 291 ? -6.826 -20.945 0.744 1.00 90.81 291 ALA A C 1
ATOM 2201 O O . ALA A 1 291 ? -7.665 -20.287 1.345 1.00 90.81 291 ALA A O 1
ATOM 2202 N N . GLY A 1 292 ? -6.225 -20.487 -0.362 1.00 91.12 292 GLY A N 1
ATOM 2203 C CA . GLY A 1 292 ? -6.487 -19.185 -0.985 1.00 91.12 292 GLY A CA 1
ATOM 2204 C C . GLY A 1 292 ? -5.432 -18.106 -0.718 1.00 91.12 292 GLY A C 1
ATOM 2205 O O . GLY A 1 292 ? -5.494 -17.050 -1.335 1.00 91.12 292 GLY A O 1
ATOM 2206 N N . GLY A 1 293 ? -4.457 -18.346 0.158 1.00 91.06 293 GLY A N 1
ATOM 2207 C CA . GLY A 1 293 ? -3.446 -17.348 0.529 1.00 91.06 293 GLY A CA 1
ATOM 2208 C 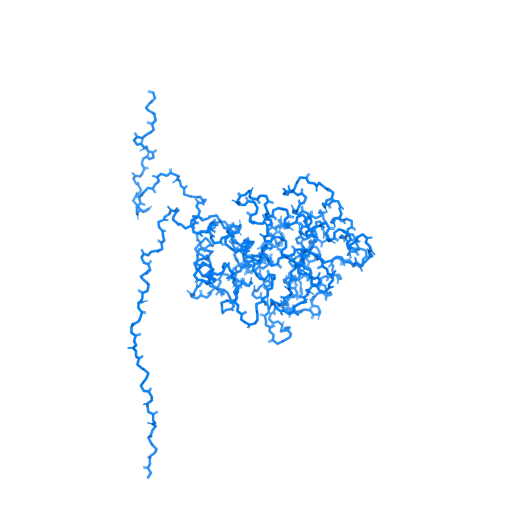C . GLY A 1 293 ? -2.125 -17.466 -0.225 1.00 91.06 293 GLY A C 1
ATOM 2209 O O . GLY A 1 293 ? -1.885 -18.458 -0.920 1.00 91.06 293 GLY A O 1
ATOM 2210 N N . TRP A 1 294 ? -1.255 -16.483 -0.009 1.00 94.06 294 TRP A N 1
ATOM 2211 C CA . TRP A 1 294 ? 0.133 -16.438 -0.474 1.00 94.06 294 TRP A CA 1
ATOM 2212 C C . TRP A 1 294 ? 1.061 -16.483 0.728 1.00 94.06 294 TRP A C 1
ATOM 2214 O O . TRP A 1 294 ? 0.987 -15.635 1.614 1.00 94.06 294 TRP A O 1
ATOM 2224 N N . SER A 1 295 ? 1.903 -17.511 0.777 1.00 86.44 295 SER A N 1
ATOM 2225 C CA . SER A 1 295 ? 2.661 -17.842 1.976 1.00 86.44 295 SER A CA 1
ATOM 2226 C C . SER A 1 295 ? 4.067 -18.302 1.617 1.00 86.44 295 SER A C 1
ATOM 2228 O O . SER A 1 295 ? 4.258 -19.166 0.760 1.00 86.44 295 SER A O 1
ATOM 2230 N N . TYR A 1 296 ? 5.044 -17.708 2.285 1.00 79.81 296 TYR A N 1
ATOM 2231 C CA . TYR A 1 296 ? 6.378 -18.254 2.508 1.00 79.81 296 TYR A CA 1
ATOM 2232 C C . TYR A 1 296 ? 6.580 -18.314 4.027 1.00 79.81 296 TYR A C 1
ATOM 2234 O O . TYR A 1 296 ? 5.955 -17.529 4.729 1.00 79.81 296 TYR A O 1
ATOM 2242 N N . PRO A 1 297 ? 7.386 -19.238 4.577 1.00 74.19 297 PRO A N 1
ATOM 2243 C CA . PRO A 1 297 ? 7.615 -19.292 6.016 1.00 74.19 297 PRO A CA 1
ATOM 2244 C C . PRO A 1 297 ? 8.610 -18.195 6.469 1.00 74.19 297 PRO A C 1
ATOM 2246 O O . PRO A 1 297 ? 9.747 -18.202 5.989 1.00 74.19 297 PRO A O 1
ATOM 2249 N N . PRO A 1 298 ? 8.248 -17.303 7.416 1.00 78.31 298 PRO A N 1
ATOM 2250 C CA . PRO A 1 298 ? 6.943 -17.191 8.071 1.00 78.31 298 PRO A CA 1
ATOM 2251 C C . PRO A 1 298 ? 5.939 -16.335 7.271 1.00 78.31 298 PRO A C 1
ATOM 2253 O O . PRO A 1 298 ? 6.320 -15.382 6.592 1.00 78.31 298 PRO A O 1
ATOM 2256 N N . GLU A 1 299 ? 4.649 -16.681 7.351 1.00 81.12 299 GLU A N 1
ATOM 2257 C CA . GLU A 1 299 ? 3.597 -15.978 6.606 1.00 81.12 299 GLU A CA 1
ATOM 2258 C C . GLU A 1 299 ? 3.243 -14.663 7.302 1.00 81.12 299 GLU A C 1
ATOM 2260 O O . GLU A 1 299 ? 2.918 -14.659 8.490 1.00 81.12 299 GLU A O 1
ATOM 2265 N N . TYR A 1 300 ? 3.242 -13.557 6.560 1.00 84.88 300 TYR A N 1
ATOM 2266 C CA . TYR A 1 300 ? 2.877 -12.243 7.086 1.00 84.88 300 TYR A CA 1
ATOM 2267 C C . TYR A 1 300 ? 1.434 -11.877 6.726 1.00 84.88 300 TYR A C 1
ATOM 2269 O O . TYR A 1 300 ? 1.007 -12.019 5.575 1.00 84.88 300 TYR A O 1
ATOM 2277 N N . GLY A 1 301 ? 0.669 -11.386 7.706 1.00 82.44 301 GLY A N 1
ATOM 2278 C CA . GLY A 1 301 ? -0.759 -11.099 7.528 1.00 82.44 301 GLY A CA 1
ATOM 2279 C C . GLY A 1 301 ? -1.041 -10.004 6.495 1.00 82.44 301 GLY A C 1
ATOM 2280 O O . GLY A 1 301 ? -1.980 -10.123 5.709 1.00 82.44 301 GLY A O 1
ATOM 2281 N N . GLU A 1 302 ? -0.196 -8.972 6.435 1.00 88.25 302 GLU A N 1
ATOM 2282 C CA . GLU A 1 302 ? -0.369 -7.856 5.493 1.00 88.25 302 GLU A CA 1
ATOM 2283 C C . GLU A 1 302 ? -0.080 -8.232 4.031 1.00 88.25 302 GLU A C 1
ATOM 2285 O O . GLU A 1 302 ? -0.713 -7.681 3.131 1.00 88.25 302 GLU A O 1
ATOM 2290 N N . VAL A 1 303 ? 0.780 -9.226 3.779 1.00 93.75 303 VAL A N 1
ATOM 2291 C CA . VAL A 1 303 ? 1.198 -9.614 2.417 1.00 93.75 303 VAL A CA 1
ATOM 2292 C C . VAL A 1 303 ? 0.027 -10.153 1.598 1.00 93.75 303 VAL A C 1
ATOM 2294 O O . VAL A 1 303 ? -0.126 -9.811 0.425 1.00 93.75 303 VAL A O 1
ATOM 2297 N N . ASN A 1 304 ? -0.864 -10.936 2.216 1.00 94.69 304 ASN A N 1
ATOM 2298 C CA . ASN A 1 304 ? -2.083 -11.396 1.546 1.00 94.69 304 ASN A CA 1
ATOM 2299 C C . ASN A 1 304 ? -2.946 -10.210 1.097 1.00 94.69 304 ASN A C 1
ATOM 2301 O O . ASN A 1 304 ? -3.444 -10.200 -0.026 1.00 94.69 304 ASN A O 1
ATOM 2305 N N . SER A 1 305 ? -3.080 -9.184 1.939 1.00 96.44 305 SER A N 1
ATOM 2306 C CA . SER A 1 305 ? -3.835 -7.976 1.604 1.00 96.44 305 SER A CA 1
ATOM 2307 C C . SER A 1 305 ? -3.237 -7.218 0.422 1.00 96.44 305 SER A C 1
ATOM 2309 O O . SER A 1 305 ? -3.961 -6.802 -0.480 1.00 96.44 305 SER A O 1
ATOM 2311 N N . GLU A 1 306 ? -1.914 -7.079 0.383 1.00 97.19 306 GLU A N 1
ATOM 2312 C CA . GLU A 1 306 ? -1.213 -6.404 -0.711 1.00 97.19 306 GLU A CA 1
ATOM 2313 C C . GLU A 1 306 ? -1.406 -7.155 -2.034 1.00 97.19 306 GLU A C 1
ATOM 2315 O O . GLU A 1 306 ? -1.682 -6.534 -3.066 1.00 97.19 306 GLU A O 1
ATOM 2320 N N . VAL A 1 307 ? -1.374 -8.492 -2.007 1.00 98.06 307 VAL A N 1
ATOM 2321 C CA . VAL A 1 307 ? -1.727 -9.304 -3.177 1.00 98.06 307 VAL A CA 1
ATOM 2322 C C . VAL A 1 307 ? -3.190 -9.088 -3.577 1.00 98.06 307 VAL A C 1
ATOM 2324 O O . VAL A 1 307 ? -3.462 -8.864 -4.755 1.00 98.06 307 VAL A O 1
ATOM 2327 N N . LEU A 1 308 ? -4.141 -9.058 -2.635 1.00 98.12 308 LEU A N 1
ATOM 2328 C CA . LEU A 1 308 ? -5.548 -8.751 -2.940 1.00 98.12 308 LEU A CA 1
ATOM 2329 C C . LEU A 1 308 ? -5.716 -7.367 -3.581 1.00 98.12 308 LEU A C 1
ATOM 2331 O O . LEU A 1 308 ? -6.511 -7.214 -4.509 1.00 98.12 308 LEU A O 1
ATOM 2335 N N . MET A 1 309 ? -4.947 -6.369 -3.139 1.00 97.94 309 MET A N 1
ATOM 2336 C CA . MET A 1 309 ? -4.916 -5.046 -3.765 1.00 97.94 309 MET A CA 1
ATOM 2337 C C . MET A 1 309 ? -4.405 -5.120 -5.205 1.00 97.94 309 MET A C 1
ATOM 2339 O O . MET A 1 309 ? -5.014 -4.534 -6.104 1.00 97.94 309 MET A O 1
ATOM 2343 N N . ALA A 1 310 ? -3.323 -5.864 -5.447 1.00 97.75 310 ALA A N 1
ATOM 2344 C CA . ALA A 1 310 ? -2.792 -6.082 -6.787 1.00 97.75 310 ALA A CA 1
ATOM 2345 C C . ALA A 1 310 ? -3.827 -6.759 -7.699 1.00 97.75 310 ALA A C 1
ATOM 2347 O O . ALA A 1 310 ? -4.137 -6.224 -8.764 1.00 97.75 310 ALA A O 1
ATOM 2348 N N . LEU A 1 311 ? -4.436 -7.867 -7.259 1.00 97.00 311 LEU A N 1
ATOM 2349 C CA . LEU A 1 311 ? -5.492 -8.567 -7.999 1.00 97.00 311 LEU A CA 1
ATOM 2350 C C . LEU A 1 311 ? -6.705 -7.660 -8.261 1.00 97.00 311 LEU A C 1
ATOM 2352 O O . LEU A 1 311 ? -7.220 -7.594 -9.380 1.00 97.00 311 LEU A O 1
ATOM 2356 N N . GLY A 1 312 ? -7.115 -6.882 -7.257 1.00 95.19 312 GLY A N 1
ATOM 2357 C CA . GLY A 1 312 ? -8.172 -5.881 -7.369 1.00 95.19 312 GLY A CA 1
ATOM 2358 C C . GLY A 1 312 ? -7.868 -4.788 -8.398 1.00 95.19 312 GLY A C 1
ATOM 2359 O O . GLY A 1 312 ? -8.789 -4.269 -9.030 1.00 95.19 312 GLY A O 1
ATOM 2360 N N . ALA A 1 313 ? -6.601 -4.484 -8.681 1.00 93.19 313 ALA A N 1
ATOM 2361 C CA . ALA A 1 313 ? -6.221 -3.521 -9.714 1.00 93.19 313 ALA A CA 1
ATOM 2362 C C . ALA A 1 313 ? -6.241 -4.107 -11.143 1.00 93.19 313 ALA A C 1
ATOM 2364 O O . ALA A 1 313 ? -6.493 -3.370 -12.100 1.00 93.19 313 ALA A O 1
ATOM 2365 N N . LEU A 1 314 ? -6.045 -5.421 -11.311 1.00 91.38 314 LEU A N 1
ATOM 2366 C CA . LEU A 1 314 ? -5.856 -6.071 -12.617 1.00 91.38 314 LEU A CA 1
ATOM 2367 C C . LEU A 1 314 ? -7.088 -6.032 -13.529 1.00 91.38 314 LEU A C 1
ATOM 2369 O O . LEU A 1 314 ? -8.133 -6.599 -13.227 1.00 91.38 314 LEU A O 1
ATOM 2373 N N . ARG A 1 315 ? -6.966 -5.439 -14.714 1.00 81.25 315 ARG A N 1
ATOM 2374 C CA . ARG A 1 315 ? -8.026 -5.436 -15.733 1.00 81.25 315 ARG A CA 1
ATOM 2375 C C . ARG A 1 315 ? -7.592 -6.267 -16.938 1.00 81.25 315 ARG A C 1
ATOM 2377 O O . ARG A 1 315 ? -7.178 -5.707 -17.947 1.00 81.25 315 ARG A O 1
ATOM 2384 N N . LEU A 1 316 ? -7.649 -7.596 -16.814 1.00 74.06 316 LEU A N 1
ATOM 2385 C CA . LEU A 1 316 ? -7.103 -8.520 -17.824 1.00 74.06 316 LEU A CA 1
ATOM 2386 C C . LEU A 1 316 ? -7.906 -8.541 -19.137 1.00 74.06 316 LEU A C 1
ATOM 2388 O O . LEU A 1 316 ? -7.397 -9.003 -20.161 1.00 74.06 316 LEU A O 1
ATOM 2392 N N . ASP A 1 317 ? -9.133 -8.015 -19.119 1.00 64.31 317 ASP A N 1
ATOM 2393 C CA . ASP A 1 317 ? -10.028 -7.968 -20.280 1.00 64.31 317 ASP A CA 1
ATOM 2394 C C . ASP A 1 317 ? -10.297 -6.562 -20.835 1.00 64.31 317 ASP A C 1
ATOM 2396 O O . ASP A 1 317 ? -10.827 -6.428 -21.939 1.00 64.31 317 ASP A O 1
ATOM 2400 N N . GLU A 1 318 ? -9.911 -5.496 -20.130 1.00 54.97 318 GLU A N 1
ATOM 2401 C CA . GLU A 1 318 ? -10.152 -4.135 -20.616 1.00 54.97 318 GLU A CA 1
ATOM 2402 C C . GLU A 1 318 ? -9.233 -3.811 -21.807 1.00 54.97 318 GLU A C 1
ATOM 2404 O O . GLU A 1 318 ? -8.010 -3.775 -21.679 1.00 54.97 318 GLU A O 1
ATOM 2409 N N . GLY A 1 319 ? -9.840 -3.550 -22.970 1.00 47.94 319 GLY A N 1
ATOM 2410 C CA . GLY A 1 319 ? -9.151 -3.378 -24.257 1.00 47.94 319 GLY A CA 1
ATOM 2411 C C . GLY A 1 319 ? -9.454 -4.487 -25.271 1.00 47.94 319 GLY A C 1
ATOM 2412 O O . GLY A 1 319 ? -9.087 -4.362 -26.438 1.00 47.94 319 GLY A O 1
ATOM 2413 N N . LYS A 1 320 ? -10.175 -5.541 -24.865 1.00 48.78 320 LYS A N 1
ATOM 2414 C CA . LYS A 1 320 ? -10.740 -6.540 -25.778 1.00 48.78 320 LYS A CA 1
ATOM 2415 C C . LYS A 1 320 ? -12.103 -6.044 -26.256 1.00 48.78 320 LYS A C 1
ATOM 2417 O O . LYS A 1 320 ? -13.016 -5.854 -25.456 1.00 48.78 320 LYS A O 1
ATOM 2422 N N . LYS A 1 321 ? -12.259 -5.814 -27.562 1.00 37.62 321 LYS A N 1
ATOM 2423 C CA . LYS A 1 321 ? -13.593 -5.651 -28.155 1.00 37.62 321 LYS A CA 1
ATOM 2424 C C . LYS A 1 321 ? -14.373 -6.951 -27.904 1.00 37.62 321 LYS A C 1
ATOM 2426 O O . LYS A 1 321 ? -13.891 -8.034 -28.240 1.00 37.62 321 LYS A O 1
ATOM 2431 N N . ILE A 1 322 ? -15.551 -6.844 -27.297 1.00 34.28 322 ILE A N 1
ATOM 2432 C CA . ILE A 1 322 ? -16.448 -7.981 -27.065 1.00 34.28 322 ILE A CA 1
ATOM 2433 C C . ILE A 1 322 ? -16.829 -8.552 -28.440 1.00 34.28 322 ILE A C 1
ATOM 2435 O O . ILE A 1 322 ? -17.437 -7.847 -29.238 1.00 34.28 322 ILE A O 1
ATOM 2439 N N . GLY A 1 323 ? -16.427 -9.794 -28.732 1.00 40.16 323 GLY A N 1
ATOM 2440 C CA . GLY A 1 323 ? -16.824 -10.516 -29.951 1.00 40.16 323 GLY A CA 1
ATOM 2441 C C . GLY A 1 323 ? -15.709 -10.938 -30.919 1.00 40.16 323 GLY A C 1
ATOM 2442 O O . GLY A 1 323 ? -16.000 -11.671 -31.860 1.00 40.16 323 GLY A O 1
ATOM 2443 N N . HIS A 1 324 ? -14.441 -10.563 -30.712 1.00 40.72 324 HIS A N 1
ATOM 2444 C CA . HIS A 1 324 ? -13.367 -11.000 -31.620 1.00 40.72 324 HIS A CA 1
ATOM 2445 C C . HIS A 1 324 ? -12.822 -12.371 -31.209 1.00 40.72 324 HIS A C 1
ATOM 2447 O O . HIS A 1 324 ? -12.096 -12.506 -30.228 1.00 40.72 324 HIS A O 1
ATOM 2453 N N . THR A 1 325 ? -13.180 -13.393 -31.983 1.00 38.72 325 THR A N 1
ATOM 2454 C CA . THR A 1 325 ? -12.631 -14.756 -31.892 1.00 38.72 325 THR A CA 1
ATOM 2455 C C . THR A 1 325 ? -11.488 -14.992 -32.881 1.00 38.72 325 THR A C 1
ATOM 2457 O O . THR A 1 325 ? -11.139 -16.142 -33.127 1.00 38.72 325 THR A O 1
ATOM 2460 N N . ASP A 1 326 ? -10.887 -13.938 -33.446 1.00 42.78 326 ASP A N 1
ATOM 2461 C CA . ASP A 1 326 ? -9.800 -14.093 -34.414 1.00 42.78 326 ASP A CA 1
ATOM 2462 C C . ASP A 1 326 ? -8.465 -14.418 -33.704 1.00 42.78 326 ASP A C 1
ATOM 2464 O O . ASP A 1 326 ? -7.956 -13.591 -32.939 1.00 42.78 326 ASP A O 1
ATOM 2468 N N . PRO A 1 327 ? -7.878 -15.612 -33.922 1.00 42.06 327 PRO A N 1
ATOM 2469 C CA . PRO A 1 327 ? -6.594 -15.997 -33.345 1.00 42.06 327 PRO A CA 1
ATOM 2470 C C . PRO A 1 327 ? -5.382 -15.310 -34.001 1.00 42.06 327 PRO A C 1
ATOM 2472 O O . PRO A 1 327 ? -4.256 -15.572 -33.575 1.00 42.06 327 PRO A O 1
ATOM 2475 N N . GLN A 1 328 ? -5.558 -14.459 -35.023 1.00 41.78 328 GLN A N 1
ATOM 2476 C CA . GLN A 1 328 ? -4.454 -13.798 -35.725 1.00 41.78 328 GLN A CA 1
ATOM 2477 C C . GLN A 1 328 ? -4.668 -12.283 -35.915 1.00 41.78 328 GLN A C 1
ATOM 2479 O O . GLN A 1 328 ? -5.058 -11.832 -36.991 1.00 41.78 328 GLN A O 1
ATOM 2484 N N . PRO A 1 329 ? -4.287 -11.447 -34.931 1.00 41.44 329 PRO A N 1
ATOM 2485 C CA . PRO A 1 329 ? -4.493 -9.993 -34.977 1.00 41.44 329 PRO A CA 1
ATOM 2486 C C . PRO A 1 329 ? -3.677 -9.245 -36.057 1.00 41.44 329 PRO A C 1
ATOM 2488 O O . PRO A 1 329 ? -3.765 -8.023 -36.153 1.00 41.44 329 PRO A O 1
ATOM 2491 N N . GLY A 1 330 ? -2.870 -9.947 -36.863 1.00 45.41 330 GLY A N 1
ATOM 2492 C CA . GLY A 1 330 ? -2.043 -9.377 -37.934 1.00 45.41 330 GLY A CA 1
ATOM 2493 C C . GLY A 1 330 ? -2.690 -9.344 -39.324 1.00 45.41 330 GLY A C 1
ATOM 2494 O O . GLY A 1 330 ? -2.135 -8.723 -40.229 1.00 45.41 330 GLY A O 1
ATOM 2495 N N . HIS A 1 331 ? -3.848 -9.976 -39.525 1.00 43.22 331 HIS A N 1
ATOM 2496 C CA . HIS A 1 331 ? -4.541 -9.965 -40.814 1.00 43.22 331 HIS A CA 1
ATOM 2497 C C . HIS A 1 331 ? -5.618 -8.875 -40.812 1.00 43.22 331 HIS A C 1
ATOM 2499 O O . HIS A 1 331 ? -6.744 -9.088 -40.381 1.00 43.22 331 HIS A O 1
ATOM 2505 N N . GLY A 1 332 ? -5.255 -7.675 -41.271 1.00 41.22 332 GLY A N 1
ATOM 2506 C CA . GLY A 1 332 ? -6.098 -6.471 -41.273 1.00 41.22 332 GLY A CA 1
ATOM 2507 C C . GLY A 1 332 ? -7.313 -6.498 -42.211 1.00 41.22 332 GLY A C 1
ATOM 2508 O O . GLY A 1 332 ? -7.438 -5.608 -43.042 1.00 41.22 332 GLY A O 1
ATOM 2509 N N . ASN A 1 333 ? -8.212 -7.475 -42.068 1.00 42.78 333 ASN A N 1
ATOM 2510 C CA . ASN A 1 333 ? -9.463 -7.589 -42.831 1.00 42.78 333 ASN A CA 1
ATOM 2511 C C . ASN A 1 333 ? -10.701 -7.785 -41.937 1.00 42.78 333 ASN A C 1
ATOM 2513 O O . ASN A 1 333 ? -11.679 -8.418 -42.335 1.00 42.78 333 ASN A O 1
ATOM 2517 N N . ASP A 1 334 ? -10.693 -7.215 -40.736 1.00 47.34 334 ASP A N 1
ATOM 2518 C CA . ASP A 1 334 ? -11.882 -7.186 -39.893 1.00 47.34 334 ASP A CA 1
ATOM 2519 C C . ASP A 1 334 ? -12.791 -6.012 -40.288 1.00 47.34 334 ASP A C 1
ATOM 2521 O O . ASP A 1 334 ? -12.464 -4.841 -40.085 1.00 47.34 334 ASP A O 1
ATOM 2525 N N . THR A 1 335 ? -13.937 -6.330 -40.889 1.00 50.75 335 THR A N 1
ATOM 2526 C CA . THR A 1 335 ? -14.935 -5.336 -41.318 1.00 50.75 335 THR A CA 1
ATOM 2527 C C . THR A 1 335 ? -15.876 -4.902 -40.192 1.00 50.75 335 THR A C 1
ATOM 2529 O O . THR A 1 335 ? -16.735 -4.050 -40.419 1.00 50.75 335 THR A O 1
ATOM 2532 N N . GLY A 1 336 ? -15.729 -5.453 -38.979 1.00 45.09 336 GLY A N 1
ATOM 2533 C CA . GLY A 1 336 ? -16.482 -5.037 -37.798 1.00 45.09 336 GLY A CA 1
ATOM 2534 C C . GLY A 1 336 ? -17.992 -5.284 -37.859 1.00 45.09 336 GLY A C 1
ATOM 2535 O O . GLY A 1 336 ? -18.712 -4.652 -37.095 1.00 45.09 336 GLY A O 1
ATOM 2536 N N . LYS A 1 337 ? -18.481 -6.161 -38.748 1.00 40.62 337 LYS A N 1
ATOM 2537 C CA . LYS A 1 337 ? -19.897 -6.560 -38.812 1.00 40.62 337 LYS A CA 1
ATOM 2538 C C . LYS A 1 337 ? -20.084 -7.970 -38.264 1.00 40.62 337 LYS A C 1
ATOM 2540 O O . LYS A 1 337 ? -19.542 -8.924 -38.821 1.00 40.62 337 LYS A O 1
ATOM 2545 N N . HIS A 1 338 ? -20.870 -8.104 -37.200 1.00 46.00 338 HIS A N 1
ATOM 2546 C CA . HIS A 1 338 ? -21.243 -9.395 -36.628 1.00 46.00 338 HIS A CA 1
ATOM 2547 C C . HIS A 1 338 ? -22.549 -9.909 -37.275 1.00 46.00 338 HIS A C 1
ATOM 2549 O O . HIS A 1 338 ? -23.447 -9.112 -37.539 1.00 46.00 338 HIS A O 1
ATOM 2555 N N . PRO A 1 339 ? -22.749 -11.230 -37.462 1.00 41.53 339 PRO A N 1
ATOM 2556 C CA . PRO A 1 339 ? -24.018 -11.806 -37.946 1.00 41.53 339 PRO A CA 1
ATOM 2557 C C . PRO A 1 339 ? -25.246 -11.542 -37.054 1.00 41.53 339 PRO A C 1
ATOM 2559 O O . PRO A 1 339 ? -26.356 -11.920 -37.416 1.00 41.53 339 PRO A O 1
ATOM 2562 N N . LEU A 1 340 ? -25.040 -10.944 -35.876 1.00 41.72 340 LEU A N 1
ATOM 2563 C CA . LEU A 1 340 ? -26.089 -10.556 -34.927 1.00 41.72 340 LEU A CA 1
ATOM 2564 C C . LEU A 1 340 ? -26.271 -9.037 -34.845 1.00 41.72 340 LEU A C 1
ATOM 2566 O O . LEU A 1 340 ? -27.070 -8.582 -34.030 1.00 41.72 340 LEU A O 1
ATOM 2570 N N . ASP A 1 341 ? -25.554 -8.258 -35.660 1.00 42.22 341 ASP A N 1
ATOM 2571 C CA . ASP A 1 341 ? -25.869 -6.842 -35.791 1.00 42.22 341 ASP A CA 1
ATOM 2572 C C . ASP A 1 341 ? -27.269 -6.740 -36.409 1.00 42.22 341 ASP A C 1
ATOM 2574 O O . ASP A 1 341 ? -27.497 -7.291 -37.495 1.00 42.22 341 ASP A O 1
ATOM 2578 N N . PRO A 1 342 ? -28.236 -6.093 -35.732 1.00 40.44 342 PRO A N 1
ATOM 2579 C CA . PRO A 1 342 ? -29.555 -5.908 -36.305 1.00 40.44 342 PRO A CA 1
ATOM 2580 C C . PRO A 1 342 ? -29.400 -5.146 -37.622 1.00 40.44 342 PRO A C 1
ATOM 2582 O O . PRO A 1 342 ? -28.746 -4.103 -37.692 1.00 40.44 342 PRO A O 1
ATOM 2585 N N . THR A 1 343 ? -29.955 -5.716 -38.688 1.00 47.25 343 THR A N 1
ATOM 2586 C CA . THR A 1 343 ? -29.998 -5.064 -39.998 1.00 47.25 343 THR A CA 1
ATOM 2587 C C . THR A 1 343 ? -30.884 -3.817 -39.874 1.00 47.25 343 THR A C 1
ATOM 2589 O O . THR A 1 343 ? -31.892 -3.894 -39.168 1.00 47.25 343 THR A O 1
ATOM 2592 N N . PRO A 1 344 ? -30.497 -2.676 -40.476 1.00 49.78 344 PRO A N 1
ATOM 2593 C CA . PRO A 1 344 ? -31.238 -1.422 -40.348 1.00 49.78 344 PRO A CA 1
ATOM 2594 C C . PRO A 1 344 ? -32.684 -1.512 -40.838 1.00 49.78 344 PRO A C 1
ATOM 2596 O O . PRO A 1 344 ? -32.939 -2.276 -41.801 1.00 49.78 344 PRO A O 1
#

Foldseek 3Di:
DDDDDDDDDDDPDDDDPPDPVPPDDQPPCLVLLLVLLVLLLVLLLVQQAAAPNQHLAHPQWPPPSHHDLQQLLLSLLLLLLNCVVPVPVSSLVSSVRSLVSVLVVVVVDLDAHQLSNLLSLLSNCVSVVPCVSLVSSLVRNVSVVVVDQLLRVLCVLLVQPAQCSLLSLLSVLSSCLSNVVLVSSVSSVVNCVVCVVSHQVGDDVNDHNNLLSLLSNLLSCVSSVDPVCVVVNVVSLVVNLVQQDPQLAHPVLQLSSLLSNLSNLLPPDDPSSLVSNSSSSNSSSVQQDPSSAHDDVRRGSSSSSSNSNSSSSDDSNPPDDPPDPDPDPPPPPDPPDDPPPDDD

Secondary structure (DSSP, 8-state):
-------------------GGGS--TTHHHHHHHHHHHHHHHHHHHT-EEETTEEEE--SBTTSS---TTHHHHHHHHHHHHHHHH--HHHHHHHHHHHHHHHHHHHT--SPPPHHHHHHHHHHHHHH--THHHHHHHHHHHHHHHH--HHHHHHHHHHHHGGGHHHHHHHHHHHHHHTT-HHHHHHHHHHHHHTGGGTTT--BTTB--HHHHHHHHHHHHHHHT-GGGHHHHHHHHHHHHHT--TTS-BTTTBHHHHHHHHHHHSSS--HHHHHHHHHHHHHHHHT--TTS----SSPBHHHHHHHHHHHHH--SSTT--TT---S-TT--------TTSPP-

Sequence (344 aa):
MKKLAILFLSVMALLGAVSPALAGKPGGEQEALQSALVRGADLHLSRQGTYDGIANTWEWEIGSGKTGPNVQGMSATGLLSAFERTHDAKYLNGALAAGNTLVARYDATTSRPYSQDVEFLVRLATDSGDASYATKAAAYYARVKVAFTAVQNADRYINIRKSLAGWDLASHIRAAVAVGEIDYAKGMAARLIERRADWEGVLYGGWDYTAVSRASLLWAFRALADSAFDAYVAQIRQAVLGAQGLDGSWDMGDYQTTAYAVLGLVLPRTPVLADAVARAWAFLRDSQTLAGGWSYPPEYGEVNSEVLMALGALRLDEGKKIGHTDPQPGHGNDTGKHPLDPTP